Protein AF-A0A401ZER3-F1 (afdb_monomer_lite)

Structure (mmCIF, N/CA/C/O backbone):
data_AF-A0A401ZER3-F1
#
_entry.id   AF-A0A401ZER3-F1
#
loop_
_atom_site.group_PDB
_atom_site.id
_atom_site.type_symbol
_atom_site.label_atom_id
_atom_site.label_alt_id
_atom_site.label_comp_id
_atom_site.label_asym_id
_atom_site.label_entity_id
_atom_site.label_seq_id
_atom_site.pdbx_PDB_ins_code
_atom_site.Cartn_x
_atom_site.Cartn_y
_atom_site.Cartn_z
_atom_site.occupancy
_atom_site.B_iso_or_equiv
_atom_site.auth_seq_id
_atom_site.auth_comp_id
_atom_site.auth_asym_id
_atom_site.auth_atom_id
_atom_site.pdbx_PDB_model_num
ATOM 1 N N . MET A 1 1 ? 6.274 0.721 -22.319 1.00 64.81 1 MET A N 1
ATOM 2 C CA . MET A 1 1 ? 6.053 -0.216 -21.191 1.00 64.81 1 MET A CA 1
ATOM 3 C C . MET A 1 1 ? 5.973 0.525 -19.853 1.00 64.81 1 MET A C 1
ATOM 5 O O . MET A 1 1 ? 6.755 0.252 -18.955 1.00 64.81 1 MET A O 1
ATOM 9 N N . ARG A 1 2 ? 5.057 1.486 -19.710 1.00 70.75 2 ARG A N 1
ATOM 10 C CA . ARG A 1 2 ? 4.656 2.039 -18.405 1.00 70.75 2 ARG A CA 1
ATOM 11 C C . ARG A 1 2 ? 3.179 1.709 -18.220 1.00 70.75 2 ARG A C 1
ATOM 13 O O . ARG A 1 2 ? 2.518 1.363 -19.199 1.00 70.75 2 ARG A O 1
ATOM 20 N N . ILE A 1 3 ? 2.682 1.809 -16.992 1.00 74.56 3 ILE A N 1
ATOM 21 C CA . ILE A 1 3 ? 1.240 1.746 -16.737 1.00 74.56 3 ILE A CA 1
ATOM 22 C C . ILE A 1 3 ? 0.579 2.848 -17.573 1.00 74.56 3 ILE A C 1
ATOM 24 O O . ILE A 1 3 ? 0.989 4.001 -17.486 1.00 74.56 3 ILE A O 1
ATOM 28 N N . GLN A 1 4 ? -0.377 2.476 -18.424 1.00 69.81 4 GLN A N 1
ATOM 29 C CA . GLN A 1 4 ? -0.907 3.376 -19.455 1.00 69.81 4 GLN A CA 1
ATOM 30 C C . GLN A 1 4 ? -1.995 4.332 -18.935 1.00 69.81 4 GLN A C 1
ATOM 32 O O . GLN A 1 4 ? -2.278 5.336 -19.582 1.00 69.81 4 GLN A O 1
ATOM 37 N N . ASP A 1 5 ? -2.586 4.047 -17.770 1.00 84.56 5 ASP A N 1
ATOM 38 C CA . ASP A 1 5 ? -3.669 4.846 -17.186 1.00 84.56 5 ASP A CA 1
ATOM 39 C C . ASP A 1 5 ? -3.237 5.500 -15.862 1.00 84.56 5 ASP A C 1
ATOM 41 O O . ASP A 1 5 ? -3.498 5.012 -14.759 1.00 84.56 5 ASP A O 1
ATOM 45 N N . GLU A 1 6 ? -2.548 6.635 -15.987 1.00 87.19 6 GLU A N 1
ATOM 46 C CA . GLU A 1 6 ? -2.090 7.456 -14.859 1.00 87.19 6 GLU A CA 1
ATOM 47 C C . GLU A 1 6 ? -3.254 7.957 -13.989 1.00 87.19 6 GLU A C 1
ATOM 49 O O . GLU A 1 6 ? -3.127 8.060 -12.766 1.00 87.19 6 GLU A O 1
ATOM 54 N N . GLN A 1 7 ? -4.423 8.205 -14.594 1.00 91.44 7 GLN A N 1
ATOM 55 C CA . GLN A 1 7 ? -5.611 8.651 -13.871 1.00 91.44 7 GLN A CA 1
ATOM 56 C C . GLN A 1 7 ? -6.091 7.575 -12.889 1.00 91.44 7 GLN A C 1
ATOM 58 O O . GLN A 1 7 ? -6.487 7.895 -11.765 1.00 91.44 7 GLN A O 1
ATOM 63 N N . LYS A 1 8 ? -6.037 6.295 -13.277 1.00 92.38 8 LYS A N 1
ATOM 64 C CA . LYS A 1 8 ? -6.399 5.175 -12.394 1.00 92.38 8 LYS A CA 1
ATOM 65 C C . LYS A 1 8 ? -5.420 4.986 -11.251 1.00 92.38 8 LYS A C 1
ATOM 67 O O . LYS A 1 8 ? -5.854 4.748 -10.122 1.00 92.38 8 LYS A O 1
ATOM 72 N N . VAL A 1 9 ? -4.128 5.167 -11.511 1.00 93.44 9 VAL A N 1
ATOM 73 C CA . VAL A 1 9 ? -3.109 5.161 -10.455 1.00 93.44 9 VAL A CA 1
ATOM 74 C C . VAL A 1 9 ? -3.389 6.280 -9.444 1.00 93.44 9 VAL A C 1
ATOM 76 O O . VAL A 1 9 ? -3.407 6.029 -8.238 1.00 93.44 9 VAL A O 1
ATOM 79 N N . GLN A 1 10 ? -3.725 7.487 -9.912 1.00 94.06 10 GLN A N 1
ATOM 80 C CA . GLN A 1 10 ? -4.041 8.620 -9.038 1.00 94.06 10 GLN A CA 1
ATOM 81 C C . GLN A 1 10 ? -5.338 8.413 -8.237 1.00 94.06 10 GLN A C 1
ATOM 83 O O . GLN A 1 10 ? -5.391 8.731 -7.050 1.00 94.06 10 GLN A O 1
ATOM 88 N N . GLN A 1 11 ? -6.382 7.842 -8.847 1.00 94.69 11 GLN A N 1
ATOM 89 C CA . GLN A 1 11 ? -7.626 7.486 -8.147 1.00 94.69 11 GLN A CA 1
ATOM 90 C C . GLN A 1 11 ? -7.378 6.469 -7.026 1.00 94.69 11 GLN A C 1
ATOM 92 O O . GLN A 1 11 ? -7.961 6.579 -5.946 1.00 94.69 11 GLN A O 1
ATOM 97 N N . CYS A 1 12 ? -6.488 5.503 -7.258 1.00 95.44 12 CYS A N 1
ATOM 98 C CA . CYS A 1 12 ? -6.071 4.546 -6.240 1.00 95.44 12 CYS A CA 1
ATOM 99 C C . CYS A 1 12 ? -5.246 5.205 -5.124 1.00 95.44 12 CYS A C 1
ATOM 101 O O . CYS A 1 12 ? -5.453 4.903 -3.947 1.00 95.44 12 CYS A O 1
ATOM 103 N N . ALA A 1 13 ? -4.361 6.146 -5.462 1.00 95.25 13 ALA A N 1
ATOM 104 C CA . ALA A 1 13 ? -3.622 6.928 -4.474 1.00 95.25 13 ALA A CA 1
ATOM 105 C C . ALA A 1 13 ? -4.575 7.716 -3.552 1.00 95.25 13 ALA A C 1
ATOM 107 O O . ALA A 1 13 ? -4.468 7.617 -2.332 1.00 95.25 13 ALA A O 1
ATOM 108 N N . LEU A 1 14 ? -5.565 8.414 -4.118 1.00 95.00 14 LEU A N 1
ATOM 109 C CA . LEU A 1 14 ? -6.571 9.164 -3.352 1.00 95.00 14 LEU A CA 1
ATOM 110 C C . LEU A 1 14 ? -7.419 8.259 -2.450 1.00 95.00 14 LEU A C 1
ATOM 112 O O . LEU A 1 14 ? -7.624 8.571 -1.280 1.00 95.00 14 LEU A O 1
ATOM 116 N N . ALA A 1 15 ? -7.853 7.104 -2.954 1.00 95.94 15 ALA A N 1
ATOM 117 C CA . ALA A 1 15 ? -8.567 6.130 -2.135 1.00 95.94 15 ALA A CA 1
ATOM 118 C C . ALA A 1 15 ? -7.736 5.661 -0.925 1.00 95.94 15 ALA A C 1
ATOM 120 O O . ALA A 1 15 ? -8.269 5.482 0.169 1.00 95.94 15 ALA A O 1
ATOM 121 N N . ASN A 1 16 ? -6.420 5.488 -1.090 1.00 96.44 16 ASN A N 1
ATOM 122 C CA . ASN A 1 16 ? -5.535 5.122 0.019 1.00 96.44 16 ASN A CA 1
ATOM 123 C C . ASN A 1 16 ? -5.324 6.269 1.019 1.00 96.44 16 ASN A C 1
ATOM 125 O O . ASN A 1 16 ? -5.138 5.996 2.203 1.00 96.44 16 ASN A O 1
ATOM 129 N N . THR A 1 17 ? -5.433 7.536 0.600 1.00 95.19 17 THR A N 1
ATOM 130 C CA . THR A 1 17 ? -5.520 8.672 1.534 1.00 95.19 17 THR A CA 1
ATOM 131 C C . THR A 1 17 ? -6.744 8.546 2.442 1.00 95.19 17 THR A C 1
ATOM 133 O O . THR A 1 17 ? -6.615 8.644 3.662 1.00 95.19 17 THR A O 1
ATOM 136 N N . GLU A 1 18 ? -7.922 8.290 1.874 1.00 94.19 18 GLU A N 1
ATOM 137 C CA . GLU A 1 18 ? -9.169 8.155 2.641 1.00 94.19 18 GLU A CA 1
ATOM 138 C C . GLU A 1 18 ? -9.131 6.949 3.590 1.00 94.19 18 GLU A C 1
ATOM 140 O O . GLU A 1 18 ? -9.475 7.071 4.771 1.00 94.19 18 GLU A O 1
ATOM 145 N N . ALA A 1 19 ? -8.645 5.800 3.107 1.00 96.25 19 ALA A N 1
ATOM 146 C CA . ALA A 1 19 ? -8.457 4.606 3.928 1.00 96.25 19 ALA A CA 1
ATOM 147 C C . ALA A 1 19 ? -7.467 4.861 5.071 1.00 96.25 19 ALA A C 1
ATOM 149 O O . ALA A 1 19 ? -7.745 4.516 6.215 1.00 96.25 19 ALA A O 1
ATOM 150 N N . SER A 1 20 ? -6.347 5.533 4.794 1.00 96.69 20 SER A N 1
ATOM 151 C CA . SER A 1 20 ? -5.350 5.889 5.803 1.00 96.69 20 SER A CA 1
ATOM 152 C C . SER A 1 20 ? -5.961 6.711 6.946 1.00 96.69 20 SER A C 1
ATOM 154 O O . SER A 1 20 ? -5.817 6.346 8.116 1.00 96.69 20 SER A O 1
ATOM 156 N N . LEU A 1 21 ? -6.726 7.759 6.631 1.00 95.62 21 LEU A N 1
ATOM 157 C CA . LEU A 1 21 ? -7.408 8.588 7.633 1.00 95.62 21 LEU A CA 1
ATOM 158 C C . LEU A 1 21 ? -8.466 7.800 8.427 1.00 95.62 21 LEU A C 1
ATOM 160 O O . LEU A 1 21 ? -8.580 7.938 9.650 1.00 95.62 21 LEU A O 1
ATOM 164 N N . THR A 1 22 ? -9.217 6.943 7.737 1.00 96.31 22 THR A N 1
ATOM 165 C CA . THR A 1 22 ? -10.250 6.071 8.317 1.00 96.31 22 THR A CA 1
ATOM 166 C C . THR A 1 22 ? -9.643 5.082 9.314 1.00 96.31 22 THR A C 1
ATOM 168 O O . THR A 1 22 ? -10.138 4.951 10.436 1.00 96.31 22 THR A O 1
ATOM 171 N N . LEU A 1 23 ? -8.538 4.433 8.941 1.00 97.69 23 LEU A N 1
ATOM 172 C CA . LEU A 1 23 ? -7.807 3.481 9.776 1.00 97.69 23 LEU A CA 1
ATOM 173 C C . LEU A 1 23 ? -7.210 4.155 11.013 1.00 97.69 23 LEU A C 1
ATOM 175 O O . LEU A 1 23 ? -7.371 3.640 12.113 1.00 97.69 23 LEU A O 1
ATOM 179 N N . ALA A 1 24 ? -6.610 5.341 10.877 1.00 97.12 24 ALA A N 1
ATOM 180 C CA . ALA A 1 24 ? -6.108 6.088 12.032 1.00 97.12 24 ALA A CA 1
ATOM 181 C C . ALA A 1 24 ? -7.234 6.489 12.996 1.00 97.12 24 ALA A C 1
ATOM 183 O O . ALA A 1 24 ? -7.083 6.362 14.208 1.00 97.12 24 ALA A O 1
ATOM 184 N N . THR A 1 25 ? -8.391 6.904 12.470 1.00 96.44 25 THR A N 1
ATOM 185 C CA . THR A 1 25 ? -9.569 7.215 13.297 1.00 96.44 25 THR A CA 1
ATOM 186 C C . THR A 1 25 ? -10.067 5.972 14.047 1.00 96.44 25 THR A C 1
ATOM 188 O O . THR A 1 25 ? -10.389 6.038 15.234 1.00 96.44 25 THR A O 1
ATOM 191 N N . ALA A 1 26 ? -10.094 4.813 13.380 1.00 97.25 26 ALA A N 1
ATOM 192 C CA . ALA A 1 26 ? -10.414 3.535 14.012 1.00 97.25 26 ALA A CA 1
ATOM 193 C C . ALA A 1 26 ? -9.373 3.136 15.073 1.00 97.25 26 ALA A C 1
ATOM 195 O O . ALA A 1 26 ? -9.748 2.658 16.142 1.00 97.25 26 ALA A O 1
ATOM 196 N N . GLY A 1 27 ? -8.086 3.379 14.813 1.00 97.12 27 GLY A N 1
ATOM 197 C CA . GLY A 1 27 ? -6.999 3.171 15.767 1.00 97.12 27 GLY A CA 1
ATOM 198 C C . GLY A 1 27 ? -7.203 3.983 17.043 1.00 97.12 27 GLY A C 1
ATOM 199 O O . GLY A 1 27 ? -7.179 3.421 18.137 1.00 97.12 27 GLY A O 1
ATOM 200 N N . THR A 1 28 ? -7.521 5.274 16.914 1.00 96.44 28 THR A N 1
ATOM 201 C CA . THR A 1 28 ? -7.832 6.150 18.057 1.00 96.44 28 THR A CA 1
ATOM 202 C C . THR A 1 28 ? -9.032 5.651 18.863 1.00 96.44 28 THR A C 1
ATOM 204 O O . THR A 1 28 ? -8.970 5.604 20.090 1.00 96.44 28 THR A O 1
ATOM 207 N N . LEU A 1 29 ? -10.099 5.198 18.196 1.00 95.56 29 LEU A N 1
ATOM 208 C CA . LEU A 1 29 ? -11.256 4.581 18.860 1.00 95.56 29 LEU A CA 1
ATOM 209 C C . LEU A 1 29 ? -10.876 3.358 19.699 1.00 95.56 29 LEU A C 1
ATOM 211 O O . LEU A 1 29 ? -11.382 3.195 20.810 1.00 95.56 29 LEU A O 1
ATOM 215 N N . CYS A 1 30 ? -10.004 2.499 19.169 1.00 96.06 30 CYS A N 1
ATOM 216 C CA . CYS A 1 30 ? -9.501 1.336 19.892 1.00 96.06 30 CYS A CA 1
ATOM 217 C C . CYS A 1 30 ? -8.673 1.755 21.111 1.00 96.06 30 CYS A C 1
ATOM 219 O O . CYS A 1 30 ? -8.851 1.179 22.179 1.00 96.06 30 CYS A O 1
ATOM 221 N N . MET A 1 31 ? -7.844 2.797 20.998 1.00 95.00 31 MET A N 1
ATOM 222 C CA . MET A 1 31 ? -7.073 3.296 22.143 1.00 95.00 31 MET A CA 1
ATOM 223 C C . MET A 1 31 ? -7.966 3.827 23.264 1.00 95.00 31 MET A C 1
ATOM 225 O O . MET A 1 31 ? -7.719 3.538 24.433 1.00 95.00 31 MET A O 1
ATOM 229 N N . TYR A 1 32 ? -9.051 4.532 22.931 1.00 92.56 32 TYR A N 1
ATOM 230 C CA . TYR A 1 32 ? -10.011 4.996 23.938 1.00 92.56 32 TYR A CA 1
ATOM 231 C C . TYR A 1 32 ? -10.831 3.892 24.591 1.00 92.56 32 TYR A C 1
ATOM 233 O O . TYR A 1 32 ? -11.330 4.086 25.699 1.00 92.56 32 TYR A O 1
ATOM 241 N N . ALA A 1 33 ? -10.983 2.743 23.937 1.00 92.44 33 ALA A N 1
ATOM 242 C CA . ALA A 1 33 ? -11.683 1.610 24.526 1.00 92.44 33 ALA A CA 1
ATOM 243 C C . ALA A 1 33 ? -10.893 0.954 25.673 1.00 92.44 33 ALA A C 1
ATOM 245 O O . ALA A 1 33 ? -11.506 0.343 26.545 1.00 92.44 33 ALA A O 1
ATOM 246 N N . GLY A 1 34 ? -9.570 1.137 25.714 1.00 89.25 34 GLY A N 1
ATOM 247 C CA . GLY A 1 34 ? -8.713 0.670 26.798 1.00 89.25 34 GLY A CA 1
ATOM 248 C C . GLY A 1 34 ? -7.804 -0.496 26.414 1.00 89.25 34 GLY A C 1
ATOM 249 O O . GLY A 1 34 ? -7.650 -0.853 25.246 1.00 89.25 34 GLY A O 1
ATOM 250 N N . SER A 1 35 ? -7.154 -1.070 27.430 1.00 88.06 35 SER A N 1
ATOM 251 C CA . SER A 1 35 ? -6.012 -1.979 27.267 1.00 88.06 35 SER A CA 1
ATOM 252 C C . SER A 1 35 ? -6.310 -3.254 26.482 1.00 88.06 35 SER A C 1
ATOM 254 O O . SER A 1 35 ? -5.426 -3.752 25.791 1.00 88.06 35 SER A O 1
ATOM 256 N N . ASP A 1 36 ? -7.539 -3.763 26.535 1.00 90.06 36 ASP A N 1
ATOM 257 C CA . ASP A 1 36 ? -7.952 -4.966 25.810 1.00 90.06 36 ASP A CA 1
ATOM 258 C C . ASP A 1 36 ? -8.098 -4.740 24.297 1.00 90.06 36 ASP A C 1
ATOM 260 O O . ASP A 1 36 ? -8.193 -5.710 23.546 1.00 90.06 36 ASP A O 1
ATOM 264 N N . LYS A 1 37 ? -8.123 -3.480 23.836 1.00 94.38 37 LYS A N 1
ATOM 265 C CA . LYS A 1 37 ? -8.246 -3.109 22.415 1.00 94.38 37 LYS A CA 1
ATOM 266 C C . LYS A 1 37 ? -6.980 -2.472 21.832 1.00 94.38 37 LYS A C 1
ATOM 268 O O . LYS A 1 37 ? -6.956 -2.177 20.635 1.00 94.38 37 LYS A O 1
ATOM 273 N N . ILE A 1 38 ? -5.930 -2.277 22.638 1.00 92.75 38 ILE A N 1
ATOM 274 C CA . ILE A 1 38 ? -4.681 -1.627 22.201 1.00 92.75 38 ILE A CA 1
ATOM 275 C C . ILE A 1 38 ? -4.029 -2.390 21.042 1.00 92.75 38 ILE A C 1
ATOM 277 O O . ILE A 1 38 ? -3.578 -1.750 20.097 1.00 92.75 38 ILE A O 1
ATOM 281 N N . GLY A 1 39 ? -4.026 -3.729 21.059 1.00 93.62 39 GLY A N 1
ATOM 282 C CA . GLY A 1 39 ? -3.447 -4.544 19.978 1.00 93.62 39 GLY A CA 1
ATOM 283 C C . GLY A 1 39 ? -4.052 -4.214 18.609 1.00 93.62 39 GLY A C 1
ATOM 284 O O . GLY A 1 39 ? -3.343 -3.810 17.685 1.00 93.62 39 GLY A O 1
ATOM 285 N N . ALA A 1 40 ? -5.381 -4.266 18.506 1.00 95.88 40 ALA A N 1
ATOM 286 C CA . ALA A 1 40 ? -6.111 -3.825 17.318 1.00 95.88 40 ALA A CA 1
ATOM 287 C C . ALA A 1 40 ? -5.823 -2.358 16.953 1.00 95.88 40 ALA A C 1
ATOM 289 O O . ALA A 1 40 ? -5.663 -2.041 15.775 1.00 95.88 40 ALA A O 1
ATOM 290 N N . GLY A 1 41 ? -5.728 -1.466 17.943 1.00 96.50 41 GLY A N 1
ATOM 291 C CA . GLY A 1 41 ? -5.384 -0.063 17.718 1.00 96.50 41 GLY A CA 1
ATOM 292 C C . GLY A 1 41 ? -3.997 0.131 17.096 1.00 96.50 41 GLY A C 1
ATOM 293 O O . GLY A 1 41 ? -3.858 0.912 16.157 1.00 96.50 41 GLY A O 1
ATOM 294 N N . ILE A 1 42 ? -2.983 -0.602 17.570 1.00 95.75 42 ILE A N 1
ATOM 295 C CA . ILE A 1 42 ? -1.616 -0.557 17.027 1.00 95.75 42 ILE A CA 1
ATOM 296 C C . ILE A 1 42 ? -1.624 -1.018 15.571 1.00 95.75 42 ILE A C 1
ATOM 298 O O . ILE A 1 42 ? -1.069 -0.328 14.716 1.00 95.75 42 ILE A O 1
ATOM 302 N N . ASN A 1 43 ? -2.295 -2.136 15.275 1.00 96.38 43 ASN A N 1
ATOM 303 C CA . ASN A 1 43 ? -2.399 -2.654 13.910 1.00 96.38 43 ASN A CA 1
ATOM 304 C C . ASN A 1 43 ? -3.023 -1.611 12.971 1.00 96.38 43 ASN A C 1
ATOM 306 O O . ASN A 1 43 ? -2.444 -1.296 11.937 1.00 96.38 43 ASN A O 1
ATOM 310 N N . LEU A 1 44 ? -4.138 -0.993 13.373 1.00 97.81 44 LEU A N 1
ATOM 311 C CA . LEU A 1 44 ? -4.815 0.043 12.583 1.00 97.81 44 LEU A CA 1
ATOM 312 C C . LEU A 1 44 ? -3.936 1.283 12.347 1.00 97.81 44 LEU A C 1
ATOM 314 O O . LEU A 1 44 ? -3.958 1.858 11.258 1.00 97.81 44 LEU A O 1
ATOM 318 N N . PHE A 1 45 ? -3.132 1.699 13.332 1.00 97.12 45 PHE A N 1
ATOM 319 C CA . PHE A 1 45 ? -2.178 2.795 13.137 1.00 97.12 45 PHE A CA 1
ATOM 320 C C . PHE A 1 45 ? -1.038 2.424 12.191 1.00 97.12 45 PHE A C 1
ATOM 322 O O . PHE A 1 45 ? -0.660 3.241 11.349 1.00 97.12 45 PHE A O 1
ATOM 329 N N . VAL A 1 46 ? -0.508 1.203 12.287 1.00 96.81 46 VAL A N 1
ATOM 330 C CA . VAL A 1 46 ? 0.500 0.710 11.343 1.00 96.81 46 VAL A CA 1
ATOM 331 C C . VAL A 1 46 ? -0.075 0.677 9.928 1.00 96.81 46 VAL A C 1
ATOM 333 O O . VAL A 1 46 ? 0.523 1.253 9.021 1.00 96.81 46 VAL A O 1
ATOM 336 N N . GLU A 1 47 ? -1.257 0.095 9.734 1.00 96.81 47 GLU A N 1
ATOM 337 C CA . GLU A 1 47 ? -1.938 0.054 8.435 1.00 96.81 47 GLU A CA 1
ATOM 338 C C . GLU A 1 47 ? -2.209 1.447 7.881 1.00 96.81 47 GLU A C 1
ATOM 340 O O . GLU A 1 47 ? -2.001 1.685 6.694 1.00 96.81 47 GLU A O 1
ATOM 345 N N . SER A 1 48 ? -2.618 2.388 8.733 1.00 97.31 48 SER A N 1
ATOM 346 C CA . SER A 1 48 ? -2.815 3.781 8.343 1.00 97.31 48 SER A CA 1
ATOM 347 C C . SER A 1 48 ? -1.529 4.413 7.804 1.00 97.31 48 SER A C 1
ATOM 349 O O . SER A 1 48 ? -1.550 5.057 6.750 1.00 97.31 48 SER A O 1
ATOM 351 N N . VAL A 1 49 ? -0.395 4.191 8.477 1.00 96.75 49 VAL A N 1
ATOM 352 C CA . VAL A 1 49 ? 0.912 4.682 8.021 1.00 96.75 49 VAL A CA 1
ATOM 353 C C . VAL A 1 49 ? 1.319 4.021 6.711 1.00 96.75 49 V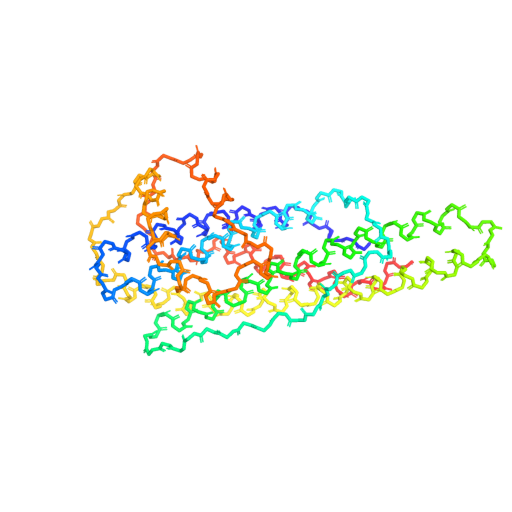AL A C 1
ATOM 355 O O . VAL A 1 49 ? 1.755 4.719 5.798 1.00 96.75 49 VAL A O 1
ATOM 358 N N . VAL A 1 50 ? 1.141 2.707 6.574 1.00 96.69 50 VAL A N 1
ATOM 359 C CA . VAL A 1 50 ? 1.466 1.994 5.331 1.00 96.69 50 VAL A CA 1
ATOM 360 C C . VAL A 1 50 ? 0.572 2.466 4.182 1.00 96.69 50 VAL A C 1
ATOM 362 O O . VAL A 1 50 ? 1.076 2.737 3.096 1.00 96.69 50 VAL A O 1
ATOM 365 N N . ALA A 1 51 ? -0.727 2.663 4.417 1.00 96.75 51 ALA A N 1
ATOM 366 C CA . ALA A 1 51 ? -1.652 3.215 3.431 1.00 96.75 51 ALA A CA 1
ATOM 367 C C . ALA A 1 51 ? -1.237 4.626 2.984 1.00 96.75 51 ALA A C 1
ATOM 369 O O . ALA A 1 51 ? -1.258 4.910 1.789 1.00 96.75 51 ALA A O 1
ATOM 370 N N . ALA A 1 52 ? -0.771 5.483 3.900 1.00 95.94 52 ALA A N 1
ATOM 371 C CA . ALA A 1 52 ? -0.226 6.797 3.547 1.00 95.94 52 ALA A CA 1
ATOM 372 C C . ALA A 1 52 ? 1.046 6.696 2.680 1.00 95.94 52 ALA A C 1
ATOM 374 O O . ALA A 1 52 ? 1.235 7.498 1.766 1.00 95.94 52 ALA A O 1
ATOM 375 N N . GLN A 1 53 ? 1.906 5.706 2.934 1.00 95.69 53 GLN A N 1
ATOM 376 C CA . GLN A 1 53 ? 3.107 5.451 2.127 1.00 95.69 53 GLN A CA 1
ATOM 377 C C . GLN A 1 53 ? 2.758 4.896 0.739 1.00 95.69 53 GLN A C 1
ATOM 379 O O . GLN A 1 53 ? 3.373 5.283 -0.254 1.00 95.69 53 GLN A O 1
ATOM 384 N N . LEU A 1 54 ? 1.707 4.076 0.628 1.00 96.06 54 LEU A N 1
ATOM 385 C CA . LEU A 1 54 ? 1.185 3.623 -0.666 1.00 96.06 54 LEU A CA 1
ATOM 386 C C . LEU A 1 54 ? 0.758 4.795 -1.556 1.00 96.06 54 LEU A C 1
ATOM 388 O O . LEU A 1 54 ? 1.001 4.747 -2.758 1.00 96.06 54 LEU A O 1
ATOM 392 N N . VAL A 1 55 ? 0.197 5.872 -0.991 1.00 94.75 55 VAL A N 1
ATOM 393 C CA . VAL A 1 55 ? -0.118 7.097 -1.755 1.00 94.75 55 VAL A CA 1
ATOM 394 C C . VAL A 1 55 ? 1.130 7.633 -2.459 1.00 94.75 55 VAL A C 1
ATOM 396 O O . VAL A 1 55 ? 1.088 7.932 -3.651 1.00 94.75 55 VAL A O 1
ATOM 399 N N . GLN A 1 56 ? 2.251 7.725 -1.739 1.00 91.56 56 GLN A N 1
ATOM 400 C CA . GLN A 1 56 ? 3.517 8.194 -2.306 1.00 91.56 56 GLN A CA 1
ATOM 401 C C . GLN A 1 56 ? 4.047 7.219 -3.360 1.00 91.56 56 GLN A C 1
ATOM 403 O O . GLN A 1 56 ? 4.406 7.650 -4.454 1.00 91.56 56 GLN A O 1
ATOM 408 N N . ALA A 1 57 ? 4.022 5.915 -3.076 1.00 93.25 57 ALA A N 1
ATOM 409 C CA . ALA A 1 57 ? 4.463 4.891 -4.018 1.00 93.25 57 ALA A CA 1
ATOM 410 C C . ALA A 1 57 ? 3.662 4.921 -5.335 1.00 93.25 57 ALA A C 1
ATOM 412 O O . ALA A 1 57 ? 4.253 4.863 -6.411 1.00 93.25 57 ALA A O 1
ATOM 413 N N . TYR A 1 58 ? 2.336 5.090 -5.278 1.00 95.00 58 TYR A N 1
ATOM 414 C CA . TYR A 1 58 ? 1.508 5.258 -6.477 1.00 95.00 58 TYR A CA 1
ATOM 415 C C . TYR A 1 58 ? 1.820 6.549 -7.229 1.00 95.00 58 TYR A C 1
ATOM 417 O O . TYR A 1 58 ? 1.999 6.518 -8.445 1.00 95.00 58 TYR A O 1
ATOM 425 N N . ASN A 1 59 ? 1.926 7.680 -6.528 1.00 91.69 59 ASN A N 1
ATOM 426 C CA . ASN A 1 59 ? 2.255 8.958 -7.163 1.00 91.69 59 ASN A CA 1
ATOM 427 C C . ASN A 1 59 ? 3.609 8.900 -7.884 1.00 91.69 59 ASN A C 1
ATOM 429 O O . ASN A 1 59 ? 3.758 9.439 -8.981 1.00 91.69 59 ASN A O 1
ATOM 433 N N . ASN A 1 60 ? 4.578 8.187 -7.313 1.00 90.50 60 ASN A N 1
ATOM 434 C CA . ASN A 1 60 ? 5.886 8.009 -7.923 1.00 90.50 60 ASN A CA 1
ATOM 435 C C . ASN A 1 60 ? 5.867 7.152 -9.203 1.00 90.50 60 ASN A C 1
ATOM 437 O O . ASN A 1 60 ? 6.752 7.304 -10.041 1.00 90.50 60 ASN A O 1
ATOM 441 N N . LEU A 1 61 ? 4.885 6.258 -9.377 1.00 88.56 61 LEU A N 1
ATOM 442 C CA . LEU A 1 61 ? 4.736 5.487 -10.619 1.00 88.56 61 LEU A CA 1
ATOM 443 C C . LEU A 1 61 ? 4.276 6.354 -11.795 1.00 88.56 61 LEU A C 1
ATOM 445 O O . LEU A 1 61 ? 4.616 6.047 -12.942 1.00 88.56 61 LEU A O 1
ATOM 449 N N . ILE A 1 62 ? 3.520 7.415 -11.504 1.00 87.38 62 ILE A N 1
ATOM 450 C CA . ILE A 1 62 ? 3.037 8.395 -12.485 1.00 87.38 62 ILE A CA 1
ATOM 451 C C . ILE A 1 62 ? 4.158 9.379 -12.843 1.00 87.38 62 ILE A C 1
ATOM 453 O O . ILE A 1 62 ? 4.365 9.692 -14.012 1.00 87.38 62 ILE A O 1
ATOM 457 N N . GLY A 1 63 ? 4.922 9.838 -11.846 1.00 80.50 63 GLY A N 1
ATOM 458 C CA . GLY A 1 63 ? 6.024 10.782 -12.051 1.00 80.50 63 GLY A CA 1
ATOM 459 C C . GLY A 1 63 ? 7.112 10.257 -12.992 1.00 80.50 63 GLY A C 1
ATOM 460 O O . GLY A 1 63 ? 7.266 9.051 -13.177 1.00 80.50 63 GLY A O 1
ATOM 461 N N . GLU A 1 64 ? 7.888 11.148 -13.610 1.00 75.88 64 GLU A N 1
ATOM 462 C CA . GLU A 1 64 ? 9.047 10.720 -14.401 1.00 75.88 64 GLU A CA 1
ATOM 463 C C . GLU A 1 64 ? 10.046 9.955 -13.515 1.00 75.88 64 GLU A C 1
ATOM 465 O O . GLU A 1 64 ? 10.374 10.430 -12.420 1.00 75.88 64 GLU A O 1
ATOM 470 N N . PRO A 1 65 ? 10.532 8.775 -13.947 1.00 74.56 65 PRO A N 1
ATOM 471 C CA . PRO A 1 65 ? 11.537 8.048 -13.194 1.00 74.56 65 PRO A CA 1
ATOM 472 C C . PRO A 1 65 ? 12.787 8.916 -13.047 1.00 74.56 65 PRO A C 1
ATOM 474 O O . PRO A 1 65 ? 13.307 9.444 -14.032 1.00 74.56 65 PRO A O 1
ATOM 477 N N . GLN A 1 66 ? 13.277 9.066 -11.818 1.00 72.75 66 GLN A N 1
ATOM 478 C CA . GLN A 1 66 ? 14.559 9.725 -11.594 1.00 72.75 66 GLN A CA 1
ATOM 479 C C . GLN A 1 66 ? 15.669 8.926 -12.287 1.00 72.75 66 GLN A C 1
ATOM 481 O O . GLN A 1 66 ? 15.564 7.707 -12.430 1.00 72.75 66 GLN A O 1
ATOM 486 N N . GLN A 1 67 ? 16.725 9.603 -12.745 1.00 69.44 67 GLN A N 1
ATOM 487 C CA . GLN A 1 67 ? 17.885 8.893 -13.276 1.00 69.44 67 GLN A CA 1
ATOM 488 C C . GLN A 1 67 ? 18.536 8.093 -12.151 1.00 69.44 67 GLN A C 1
ATOM 490 O O . GLN A 1 67 ? 19.010 8.659 -11.170 1.00 69.44 67 GLN A O 1
ATOM 495 N N . GLU A 1 68 ? 18.554 6.778 -12.326 1.00 78.75 68 GLU A N 1
ATOM 496 C CA . GLU A 1 68 ? 19.163 5.837 -11.397 1.00 78.75 68 GLU A CA 1
ATOM 497 C C . GLU A 1 68 ? 20.386 5.189 -12.031 1.00 78.75 68 GLU A C 1
ATOM 499 O O . GLU A 1 68 ? 20.441 4.962 -13.244 1.00 78.75 68 GLU A O 1
ATOM 504 N N . ASP A 1 69 ? 21.367 4.862 -11.195 1.00 71.69 69 ASP A N 1
ATOM 505 C CA . ASP A 1 69 ? 22.529 4.101 -11.635 1.00 71.69 69 ASP A CA 1
ATOM 506 C C . ASP A 1 69 ? 22.106 2.657 -11.955 1.00 71.69 69 ASP A C 1
ATOM 508 O O . ASP A 1 69 ? 21.583 1.932 -11.101 1.00 71.69 69 ASP A O 1
ATOM 512 N N . MET A 1 70 ? 22.352 2.221 -13.196 1.00 72.25 70 MET A N 1
ATOM 513 C CA . MET A 1 70 ? 22.046 0.857 -13.637 1.00 72.25 70 MET A CA 1
ATOM 514 C C . MET A 1 70 ? 22.835 -0.211 -12.859 1.00 72.25 70 MET A C 1
ATOM 516 O O . MET A 1 70 ? 22.366 -1.344 -12.750 1.00 72.25 70 MET A O 1
ATOM 520 N N . TYR A 1 71 ? 23.992 0.151 -12.291 1.00 67.56 71 TYR A N 1
ATOM 521 C CA . TYR A 1 71 ? 24.858 -0.727 -11.498 1.00 67.56 71 TYR A CA 1
ATOM 522 C C . TYR A 1 71 ? 24.557 -0.683 -9.997 1.00 67.56 71 TYR A C 1
ATOM 524 O O . TYR A 1 71 ? 25.039 -1.535 -9.244 1.00 67.56 71 TYR A O 1
ATOM 532 N N . ASN A 1 72 ? 23.735 0.262 -9.542 1.00 66.62 72 ASN A N 1
ATOM 533 C CA . ASN A 1 72 ? 23.288 0.306 -8.160 1.00 66.62 72 ASN A CA 1
ATOM 534 C C . ASN A 1 72 ? 22.209 -0.760 -7.953 1.00 66.62 72 ASN A C 1
ATOM 536 O O . ASN A 1 72 ? 21.028 -0.452 -8.021 1.00 66.62 72 ASN A O 1
ATOM 540 N N . VAL A 1 73 ? 22.602 -2.017 -7.724 1.00 58.78 73 VAL A N 1
ATOM 541 C CA . VAL A 1 73 ? 21.697 -3.165 -7.487 1.00 58.78 73 VAL A CA 1
ATOM 542 C C . VAL A 1 73 ? 21.554 -3.474 -5.988 1.00 58.78 73 VAL A C 1
ATOM 544 O O . VAL A 1 73 ? 21.284 -4.612 -5.610 1.00 58.78 73 VAL A O 1
ATOM 547 N N . ALA A 1 74 ? 21.773 -2.490 -5.107 1.00 49.56 74 ALA A N 1
ATOM 548 C CA . ALA A 1 74 ? 21.747 -2.713 -3.663 1.00 49.56 74 ALA A CA 1
ATOM 549 C C . ALA A 1 74 ? 20.406 -3.331 -3.206 1.00 49.56 74 ALA A C 1
ATOM 551 O O . ALA A 1 74 ? 19.357 -2.700 -3.271 1.00 49.56 74 ALA A O 1
ATOM 552 N N . MET A 1 75 ? 20.508 -4.598 -2.790 1.00 49.81 75 MET A N 1
ATOM 553 C CA . MET A 1 75 ? 19.583 -5.455 -2.039 1.00 49.81 75 MET A CA 1
ATOM 554 C C . MET A 1 75 ? 18.088 -5.408 -2.394 1.00 49.81 75 MET A C 1
ATOM 556 O O . MET A 1 75 ? 17.330 -4.576 -1.915 1.00 49.81 75 MET A O 1
ATOM 560 N N . THR A 1 76 ? 17.638 -6.438 -3.114 1.00 55.47 76 THR A N 1
ATOM 561 C CA . THR A 1 76 ? 16.222 -6.844 -3.218 1.00 55.47 76 THR A CA 1
ATOM 56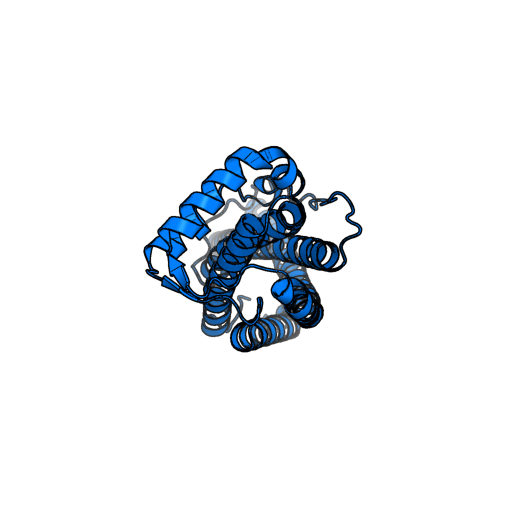2 C C . THR A 1 76 ? 16.011 -8.213 -2.568 1.00 55.47 76 THR A C 1
ATOM 564 O O . THR A 1 76 ? 15.323 -9.080 -3.105 1.00 55.47 76 THR A O 1
ATOM 567 N N . GLU A 1 77 ? 16.650 -8.463 -1.419 1.00 57.41 77 GLU A N 1
ATOM 568 C CA . GLU A 1 77 ? 16.333 -9.682 -0.675 1.00 57.41 77 GLU A CA 1
ATOM 569 C C . GLU A 1 77 ? 14.862 -9.637 -0.231 1.00 57.41 77 GLU A C 1
ATOM 571 O O . GLU A 1 77 ? 14.408 -8.619 0.302 1.00 57.41 77 GLU A O 1
ATOM 576 N N . PRO A 1 78 ? 14.091 -10.717 -0.450 1.00 66.56 78 PRO A N 1
ATOM 577 C CA . PRO A 1 78 ? 12.683 -10.738 -0.099 1.00 66.56 78 PRO A CA 1
ATOM 578 C C . PRO A 1 78 ? 12.523 -10.599 1.415 1.00 66.56 78 PRO A C 1
ATOM 580 O O . PRO A 1 78 ? 12.953 -11.457 2.193 1.00 66.56 78 PRO A O 1
ATOM 583 N N . ILE A 1 79 ? 11.875 -9.513 1.836 1.00 79.44 79 ILE A N 1
ATOM 584 C CA . ILE A 1 79 ? 11.663 -9.208 3.250 1.00 79.44 79 ILE A CA 1
ATOM 585 C C . ILE A 1 79 ? 10.725 -10.264 3.846 1.00 79.44 79 ILE A C 1
ATOM 587 O O . ILE A 1 79 ? 9.574 -10.418 3.437 1.00 79.44 79 ILE A O 1
ATOM 591 N N . ARG A 1 80 ? 11.192 -11.002 4.856 1.00 81.38 80 ARG A N 1
ATOM 592 C CA . ARG A 1 80 ? 10.345 -11.947 5.597 1.00 81.38 80 ARG A CA 1
ATOM 593 C C . ARG A 1 80 ? 9.746 -11.268 6.823 1.00 81.38 80 ARG A C 1
ATOM 595 O O . ARG A 1 80 ? 10.452 -10.995 7.806 1.00 81.38 80 ARG A O 1
ATOM 602 N N . LEU A 1 81 ? 8.439 -11.021 6.759 1.00 88.69 81 LEU A N 1
ATOM 603 C CA . LEU A 1 81 ? 7.658 -10.498 7.868 1.00 88.69 81 LEU A CA 1
ATOM 604 C C . LEU A 1 81 ? 7.038 -11.653 8.661 1.00 88.69 81 LEU A C 1
ATOM 606 O O . LEU A 1 81 ? 6.294 -12.465 8.117 1.00 88.69 81 LEU A O 1
ATOM 610 N N . GLN A 1 82 ? 7.350 -11.713 9.951 1.00 88.38 82 GLN A N 1
ATOM 611 C CA . GLN A 1 82 ? 6.773 -12.660 10.900 1.00 88.38 82 GLN A CA 1
ATOM 612 C C . GLN A 1 82 ? 6.267 -11.844 12.083 1.00 88.38 82 GLN A C 1
ATOM 614 O O . GLN A 1 82 ? 7.073 -11.279 12.815 1.00 88.38 82 GLN A O 1
ATOM 619 N N . LEU A 1 83 ? 4.945 -11.742 12.195 1.00 89.94 83 LEU A N 1
ATOM 620 C CA . LEU A 1 83 ? 4.264 -11.043 13.283 1.00 89.94 83 LEU A CA 1
ATOM 621 C C . LEU A 1 83 ? 3.946 -12.038 14.395 1.00 89.94 83 LEU A C 1
ATOM 623 O O . LEU A 1 83 ? 3.725 -13.222 14.112 1.00 89.94 83 LEU A O 1
ATOM 627 N N . THR A 1 84 ? 3.912 -11.566 15.639 1.00 90.56 84 THR A N 1
ATOM 628 C CA . THR A 1 84 ? 3.495 -12.401 16.767 1.00 90.56 84 THR A CA 1
ATOM 629 C C . THR A 1 84 ? 2.043 -12.853 16.567 1.00 90.56 84 THR A C 1
ATOM 631 O O . THR A 1 84 ? 1.175 -12.004 16.346 1.00 90.56 84 THR A O 1
ATOM 634 N N . PRO A 1 85 ? 1.746 -14.166 16.627 1.00 91.31 85 PRO A N 1
ATOM 635 C CA . PRO A 1 85 ? 0.380 -14.657 16.493 1.00 91.31 85 PRO A CA 1
ATOM 636 C C . PRO A 1 85 ? -0.531 -14.094 17.587 1.00 91.31 85 PRO A C 1
ATOM 638 O O . PRO A 1 85 ? -0.141 -14.020 18.751 1.00 91.31 85 PRO A O 1
ATOM 641 N N . THR A 1 86 ? -1.758 -13.755 17.210 1.00 92.81 86 THR A N 1
ATOM 642 C CA . THR A 1 86 ? -2.834 -13.321 18.111 1.00 92.81 86 THR A CA 1
ATOM 643 C C . THR A 1 86 ? -4.023 -14.269 17.980 1.00 92.81 86 THR A C 1
ATOM 645 O O . THR A 1 86 ? -4.241 -14.856 16.920 1.00 92.81 86 THR A O 1
ATOM 648 N N . GLU A 1 87 ? -4.781 -14.440 19.060 1.00 93.44 87 GLU A N 1
ATOM 649 C CA . GLU A 1 87 ? -6.003 -15.258 19.088 1.00 93.44 87 GLU A CA 1
ATOM 650 C C . GLU A 1 87 ? -7.262 -14.432 18.768 1.00 93.44 87 GLU A C 1
ATOM 652 O O . GLU A 1 87 ? -8.360 -14.974 18.654 1.00 93.44 87 GLU A O 1
ATOM 657 N N . ILE A 1 88 ? -7.125 -13.110 18.621 1.00 94.06 88 ILE A N 1
ATOM 658 C CA . ILE A 1 88 ? -8.244 -12.207 18.354 1.00 94.06 88 ILE A CA 1
ATOM 659 C C . ILE A 1 88 ? -8.508 -12.173 16.845 1.00 94.06 88 ILE A C 1
ATOM 661 O O . ILE A 1 88 ? -7.740 -11.577 16.095 1.00 94.06 88 ILE A O 1
ATOM 665 N N . ASP A 1 89 ? -9.640 -12.736 16.406 1.00 95.06 89 ASP A N 1
ATOM 666 C CA . ASP A 1 89 ? -10.042 -12.826 14.988 1.00 95.06 89 ASP A CA 1
ATOM 667 C C . ASP A 1 89 ? -9.836 -11.529 14.194 1.00 95.06 89 ASP A C 1
ATOM 669 O O . ASP A 1 89 ? -9.359 -11.548 13.058 1.00 95.06 89 ASP A O 1
ATOM 673 N N . PHE A 1 90 ? -10.218 -10.389 14.779 1.00 96.25 90 PHE A N 1
ATOM 674 C CA . PHE A 1 90 ? -10.067 -9.094 14.121 1.00 96.25 90 PHE A CA 1
ATOM 675 C C . PHE A 1 90 ? -8.594 -8.731 13.926 1.00 96.25 90 PHE A C 1
ATOM 677 O O . PHE A 1 90 ? -8.207 -8.354 12.824 1.00 96.25 90 PHE A O 1
ATOM 684 N N . GLU A 1 91 ? -7.759 -8.915 14.947 1.00 96.06 91 GLU A N 1
ATOM 685 C CA . GLU A 1 91 ? -6.326 -8.645 14.851 1.00 96.06 91 GLU A CA 1
ATOM 686 C C . GLU A 1 91 ? -5.623 -9.590 13.876 1.00 96.06 91 GLU A C 1
ATOM 688 O O . GLU A 1 91 ? -4.744 -9.137 13.154 1.00 96.06 91 GLU A O 1
ATOM 693 N N . ILE A 1 92 ? -6.037 -10.861 13.783 1.00 95.69 92 ILE A N 1
ATOM 694 C CA . ILE A 1 92 ? -5.504 -11.813 12.792 1.00 95.69 92 ILE A CA 1
ATOM 695 C C . ILE A 1 92 ? -5.690 -11.263 11.374 1.00 95.69 92 ILE A C 1
ATOM 697 O O . ILE A 1 92 ? -4.761 -11.277 10.566 1.00 95.69 92 ILE A O 1
ATOM 701 N N . VAL A 1 93 ? -6.891 -10.767 11.064 1.00 96.31 93 VAL A N 1
ATOM 702 C CA . VAL A 1 93 ? -7.193 -10.235 9.730 1.00 96.31 93 VAL A CA 1
ATOM 703 C C . VAL A 1 93 ? -6.484 -8.900 9.475 1.00 96.31 93 VAL A C 1
ATOM 705 O O . VAL A 1 93 ? -6.065 -8.660 8.345 1.00 96.31 93 VAL A O 1
ATOM 708 N N . LEU A 1 94 ? -6.279 -8.067 10.500 1.00 96.62 94 LEU A N 1
ATOM 709 C CA . LEU A 1 94 ? -5.459 -6.853 10.386 1.00 96.62 94 LEU A CA 1
ATOM 710 C C . LEU A 1 94 ? -3.971 -7.180 10.159 1.00 96.62 94 LEU A C 1
ATOM 712 O O . LEU A 1 94 ? -3.327 -6.630 9.273 1.00 96.62 94 LEU A O 1
ATOM 716 N N . GLN A 1 95 ? -3.405 -8.145 10.884 1.00 95.25 95 GLN A N 1
ATOM 717 C CA . GLN A 1 95 ? -2.025 -8.587 10.656 1.00 95.25 95 GLN A CA 1
ATOM 718 C C . GLN A 1 95 ? -1.818 -9.110 9.225 1.00 95.25 95 GLN A C 1
ATOM 720 O O . GLN A 1 95 ? -0.772 -8.872 8.613 1.00 95.25 95 GLN A O 1
ATOM 725 N N . ASP A 1 96 ? -2.814 -9.809 8.678 1.00 94.44 96 ASP A N 1
ATOM 726 C CA . ASP A 1 96 ? -2.792 -10.277 7.295 1.00 94.44 96 ASP A CA 1
ATOM 727 C C . ASP A 1 96 ? -2.899 -9.122 6.288 1.00 94.44 96 ASP A C 1
ATOM 729 O O . ASP A 1 96 ? -2.100 -9.042 5.353 1.00 94.44 96 ASP A O 1
ATOM 733 N N . LEU A 1 97 ? -3.812 -8.172 6.512 1.00 95.44 97 LEU A N 1
ATOM 734 C CA . LEU A 1 97 ? -3.922 -6.957 5.702 1.00 95.44 97 LEU A CA 1
ATOM 735 C C . LEU A 1 97 ? -2.608 -6.160 5.717 1.00 95.44 97 LEU A C 1
ATOM 737 O O . LEU A 1 97 ? -2.067 -5.841 4.659 1.00 95.44 97 LEU A O 1
ATOM 741 N N . SER A 1 98 ? -2.052 -5.909 6.902 1.00 94.81 98 SER A N 1
ATOM 742 C CA . SER A 1 98 ? -0.779 -5.212 7.108 1.00 94.81 98 SER A CA 1
ATOM 743 C C . SER A 1 98 ? 0.363 -5.843 6.314 1.00 94.81 98 SER A C 1
ATOM 745 O O . SER A 1 98 ? 1.133 -5.138 5.659 1.00 94.81 98 SER A O 1
ATOM 747 N N . ARG A 1 99 ? 0.466 -7.179 6.329 1.00 94.81 99 ARG A N 1
ATOM 748 C CA . ARG A 1 99 ? 1.482 -7.917 5.569 1.00 94.81 99 ARG A CA 1
ATOM 749 C C . ARG A 1 99 ? 1.351 -7.659 4.070 1.00 94.81 99 ARG A C 1
ATOM 751 O O . ARG A 1 99 ? 2.345 -7.323 3.427 1.00 94.81 99 ARG A O 1
ATOM 758 N N . HIS A 1 100 ? 0.145 -7.792 3.522 1.00 95.56 100 HIS A N 1
ATOM 759 C CA . HIS A 1 100 ? -0.082 -7.582 2.094 1.00 95.56 100 HIS A CA 1
ATOM 760 C C . HIS A 1 100 ? 0.141 -6.120 1.682 1.00 95.56 100 HIS A C 1
ATOM 762 O O . HIS A 1 100 ? 0.745 -5.879 0.639 1.00 95.56 100 HIS A O 1
ATOM 768 N N . LEU A 1 101 ? -0.253 -5.146 2.511 1.00 96.19 101 LEU A N 1
ATOM 769 C CA . LEU A 1 101 ? 0.004 -3.723 2.258 1.00 96.19 101 LEU A CA 1
ATOM 770 C C . LEU A 1 101 ? 1.507 -3.396 2.256 1.00 96.19 101 LEU A C 1
ATOM 772 O O . LEU A 1 101 ? 1.976 -2.674 1.376 1.00 96.19 101 LEU A O 1
ATOM 776 N N . LEU A 1 102 ? 2.280 -3.953 3.194 1.00 95.69 102 LEU A N 1
ATOM 777 C CA . LEU A 1 102 ? 3.737 -3.776 3.247 1.00 95.69 102 LEU A CA 1
ATOM 778 C C . LEU A 1 102 ? 4.433 -4.393 2.028 1.00 95.69 102 LEU A C 1
ATOM 780 O O . LEU A 1 102 ? 5.320 -3.774 1.432 1.00 95.69 102 LEU A O 1
ATOM 784 N N . TYR A 1 103 ? 4.010 -5.591 1.619 1.00 95.06 103 TYR A N 1
ATOM 785 C CA . TYR A 1 103 ? 4.522 -6.211 0.399 1.00 95.06 103 TYR A CA 1
ATOM 786 C C . TYR A 1 103 ? 4.136 -5.441 -0.854 1.00 95.06 103 TYR A C 1
ATOM 788 O O . TYR A 1 103 ? 4.971 -5.302 -1.748 1.00 95.06 103 TYR A O 1
ATOM 796 N N . LEU A 1 104 ? 2.928 -4.879 -0.900 1.00 95.94 104 LEU A N 1
ATOM 797 C CA . LEU A 1 104 ? 2.496 -4.054 -2.019 1.00 95.94 104 LEU A CA 1
ATOM 798 C C . LEU A 1 104 ? 3.348 -2.790 -2.110 1.00 95.94 104 LEU A C 1
ATOM 800 O O . LEU A 1 104 ? 3.850 -2.478 -3.184 1.00 95.94 104 LEU A O 1
ATOM 804 N N . HIS A 1 105 ? 3.592 -2.115 -0.985 1.00 95.31 105 HIS A N 1
ATOM 805 C CA . HIS A 1 105 ? 4.475 -0.952 -0.939 1.00 95.31 105 HIS A CA 1
ATOM 806 C C . HIS A 1 105 ? 5.867 -1.279 -1.496 1.00 95.31 105 HIS A C 1
ATOM 808 O O . HIS A 1 105 ? 6.347 -0.605 -2.406 1.00 95.31 105 HIS A O 1
ATOM 814 N N . SER A 1 106 ? 6.482 -2.370 -1.027 1.00 92.69 106 SER A N 1
ATOM 815 C CA . SER A 1 106 ? 7.785 -2.814 -1.535 1.00 92.69 106 SER A CA 1
ATOM 816 C C . SER A 1 106 ? 7.757 -3.132 -3.034 1.00 92.69 106 SER A C 1
ATOM 818 O O . SER A 1 106 ? 8.670 -2.739 -3.764 1.00 92.69 106 SER A O 1
ATOM 820 N N . ALA A 1 107 ? 6.712 -3.809 -3.515 1.00 93.06 107 ALA A N 1
ATOM 821 C CA . ALA A 1 107 ? 6.561 -4.141 -4.927 1.00 93.06 107 ALA A CA 1
ATOM 822 C C . ALA A 1 107 ? 6.443 -2.881 -5.803 1.00 93.06 107 ALA A C 1
ATOM 824 O O . ALA A 1 107 ? 7.107 -2.801 -6.835 1.00 93.06 107 ALA A O 1
ATOM 825 N N . LEU A 1 108 ? 5.676 -1.875 -5.368 1.00 93.62 108 LEU A N 1
ATOM 826 C CA . LEU A 1 108 ? 5.523 -0.598 -6.075 1.00 93.62 108 LEU A CA 1
ATOM 827 C C . LEU A 1 108 ? 6.841 0.189 -6.123 1.00 93.62 108 LEU A C 1
ATOM 829 O O . LEU A 1 108 ? 7.229 0.661 -7.193 1.00 93.62 108 LEU A O 1
ATOM 833 N N . CYS A 1 109 ? 7.571 0.278 -5.006 1.00 91.31 109 CYS A N 1
ATOM 834 C CA . CYS A 1 109 ? 8.885 0.929 -4.971 1.00 91.31 109 CYS A CA 1
ATOM 835 C C . CYS A 1 109 ? 9.890 0.236 -5.904 1.00 91.31 109 CYS A C 1
ATOM 837 O O . CYS A 1 109 ? 10.596 0.894 -6.669 1.00 91.31 109 CYS A O 1
ATOM 839 N N . ASN A 1 110 ? 9.927 -1.099 -5.895 1.00 89.62 110 ASN A N 1
ATOM 840 C CA . ASN A 1 110 ? 10.806 -1.861 -6.780 1.00 89.62 110 ASN A CA 1
ATOM 841 C C . ASN A 1 110 ? 10.393 -1.762 -8.255 1.00 89.62 110 ASN A C 1
ATOM 843 O O . ASN A 1 110 ? 11.258 -1.757 -9.136 1.00 89.62 110 ASN A O 1
ATOM 847 N N . LEU A 1 111 ? 9.093 -1.649 -8.539 1.00 91.56 111 LEU A N 1
ATOM 848 C CA . LEU A 1 111 ? 8.583 -1.403 -9.884 1.00 91.56 111 LEU A CA 1
ATOM 849 C C . LEU A 1 111 ? 9.063 -0.042 -10.406 1.00 91.56 111 LEU A C 1
ATOM 851 O O . LEU A 1 111 ? 9.633 0.023 -11.495 1.00 91.56 111 LEU A O 1
ATOM 855 N N . GLN A 1 112 ? 8.911 1.019 -9.609 1.00 91.38 112 GLN A N 1
ATOM 856 C CA . 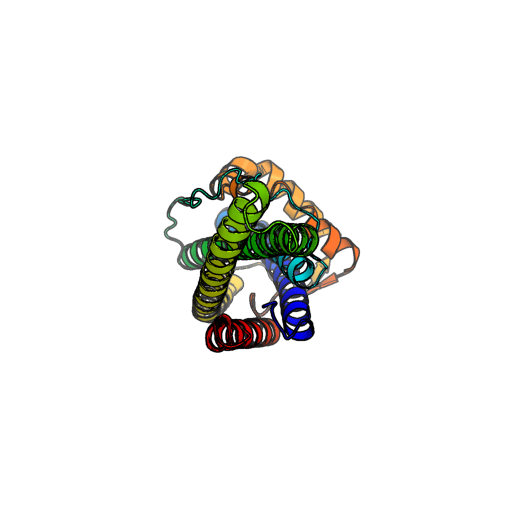GLN A 1 112 ? 9.416 2.356 -9.933 1.00 91.38 112 GLN A CA 1
ATOM 857 C C . GLN A 1 112 ? 10.930 2.340 -10.192 1.00 91.38 112 GLN A C 1
ATOM 859 O O . GLN A 1 112 ? 11.397 2.856 -11.208 1.00 91.38 112 GLN A O 1
ATOM 864 N N . LEU A 1 113 ? 11.698 1.711 -9.303 1.00 88.62 113 LEU A N 1
ATOM 865 C CA . LEU A 1 113 ? 13.150 1.612 -9.426 1.00 88.62 113 LEU A CA 1
ATOM 866 C C . LEU A 1 113 ? 13.572 0.824 -10.674 1.00 88.62 113 LEU A C 1
ATOM 868 O O . LEU A 1 113 ? 14.534 1.182 -11.353 1.00 88.62 113 LEU A O 1
ATOM 872 N N . SER A 1 114 ? 12.826 -0.228 -11.019 1.00 90.06 114 SER A N 1
ATOM 873 C CA . SER A 1 114 ? 13.066 -0.992 -12.246 1.00 90.06 114 SER A CA 1
ATOM 874 C C . SER A 1 114 ? 12.758 -0.160 -13.498 1.00 90.06 114 SER A C 1
ATOM 876 O O . SER A 1 114 ? 13.512 -0.239 -14.468 1.00 90.06 114 SER A O 1
ATOM 878 N N . TYR A 1 115 ? 11.716 0.686 -13.479 1.00 90.50 115 TYR A N 1
ATOM 879 C CA . TYR A 1 115 ? 11.461 1.650 -14.559 1.00 90.50 115 TYR A CA 1
ATOM 880 C C . TYR A 1 115 ? 12.615 2.645 -14.725 1.00 90.50 115 TYR A C 1
ATOM 882 O O . TYR A 1 115 ? 13.088 2.840 -15.845 1.00 90.50 115 TYR A O 1
ATOM 890 N N . ALA A 1 116 ? 13.105 3.220 -13.624 1.00 89.56 116 ALA A N 1
ATOM 891 C CA . ALA A 1 116 ? 14.221 4.166 -13.626 1.00 89.56 116 ALA A CA 1
ATOM 892 C C . ALA A 1 116 ? 15.503 3.559 -14.217 1.00 89.56 116 ALA A C 1
ATOM 894 O O . ALA A 1 116 ? 16.086 4.100 -15.161 1.00 89.56 116 ALA A O 1
ATOM 895 N N . ARG A 1 117 ? 15.901 2.377 -13.732 1.00 89.56 117 ARG A N 1
ATOM 896 C CA . ARG A 1 117 ? 17.088 1.662 -14.231 1.00 89.56 117 ARG A CA 1
ATOM 897 C C . ARG A 1 117 ? 16.937 1.234 -15.692 1.00 89.56 117 ARG A C 1
ATOM 899 O O . ARG A 1 117 ? 17.902 1.303 -16.451 1.00 89.56 117 ARG A O 1
ATOM 906 N N . TYR A 1 118 ? 15.740 0.812 -16.109 1.00 90.56 118 TYR A N 1
ATOM 907 C CA . TYR A 1 118 ? 15.470 0.485 -17.512 1.00 90.56 118 TYR A CA 1
ATOM 908 C C . TYR A 1 118 ? 15.645 1.708 -18.420 1.00 90.56 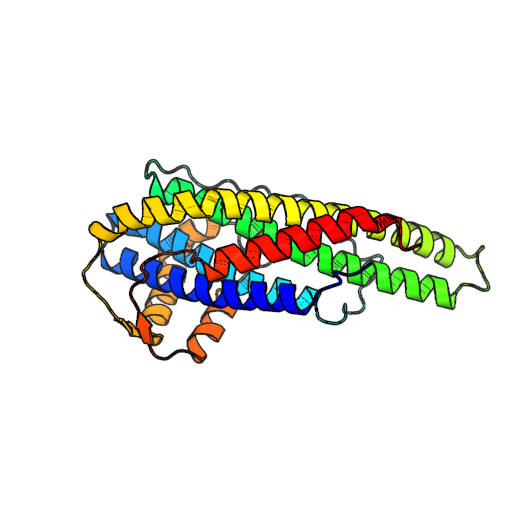118 TYR A C 1
ATOM 910 O O . TYR A 1 118 ? 16.284 1.610 -19.468 1.00 90.56 118 TYR A O 1
ATOM 918 N N . GLN A 1 119 ? 15.128 2.869 -18.010 1.00 89.44 119 GLN A N 1
ATOM 919 C CA . GLN A 1 119 ? 15.272 4.115 -18.761 1.00 89.44 119 GLN A CA 1
ATOM 920 C C . GLN A 1 119 ? 16.739 4.555 -18.868 1.00 89.44 119 GLN A C 1
ATOM 922 O O . GLN A 1 119 ? 17.178 4.925 -19.956 1.00 89.44 119 GLN A O 1
ATOM 927 N N . ALA A 1 120 ? 17.518 4.445 -17.788 1.00 88.31 120 ALA A N 1
ATOM 928 C CA . ALA A 1 120 ? 18.954 4.738 -17.804 1.00 88.31 120 ALA A CA 1
ATOM 929 C C . ALA A 1 120 ? 19.733 3.811 -18.761 1.00 88.31 120 ALA A C 1
ATOM 931 O O . ALA A 1 120 ? 20.576 4.265 -19.543 1.00 88.31 120 ALA A O 1
ATOM 932 N N . ALA A 1 121 ? 19.407 2.514 -18.766 1.00 89.56 121 ALA A N 1
ATOM 933 C CA . ALA A 1 121 ? 20.002 1.553 -19.692 1.00 89.56 121 ALA A CA 1
ATOM 934 C C . ALA A 1 121 ? 19.626 1.862 -21.154 1.00 89.56 121 ALA A C 1
ATOM 936 O O . ALA A 1 121 ? 20.490 1.866 -22.028 1.00 89.56 121 ALA A O 1
ATOM 937 N N . ARG A 1 122 ? 18.357 2.203 -21.423 1.00 90.50 122 ARG A N 1
ATOM 938 C CA . ARG A 1 122 ? 17.880 2.624 -22.753 1.00 90.50 122 ARG A CA 1
ATOM 939 C C . ARG A 1 122 ? 18.596 3.873 -23.264 1.00 90.50 122 ARG A C 1
ATOM 941 O O . ARG A 1 122 ? 19.077 3.860 -24.388 1.00 90.50 122 ARG A O 1
ATOM 948 N N . GLN A 1 123 ? 18.740 4.901 -22.430 1.00 90.44 123 GLN A N 1
ATOM 949 C CA . GLN A 1 123 ? 19.489 6.110 -22.787 1.00 90.44 123 GLN A CA 1
ATOM 950 C C . GLN A 1 123 ? 20.944 5.784 -23.152 1.00 90.44 123 GLN A C 1
ATOM 952 O O . GLN A 1 123 ? 21.469 6.302 -24.136 1.00 90.44 123 GLN A O 1
ATOM 957 N N . THR A 1 124 ? 21.582 4.883 -22.401 1.00 89.00 124 THR A N 1
ATOM 958 C CA . THR A 1 124 ? 22.949 4.429 -22.698 1.00 89.00 124 THR A CA 1
ATOM 959 C C . THR A 1 124 ? 23.033 3.715 -24.051 1.00 89.00 124 THR A C 1
ATOM 961 O O . THR A 1 124 ? 23.962 3.962 -24.821 1.00 89.00 124 THR A O 1
ATOM 964 N N . LEU A 1 125 ? 22.052 2.864 -24.371 1.00 90.62 125 LEU A N 1
ATOM 965 C CA . LEU A 1 125 ? 21.965 2.180 -25.666 1.00 90.62 125 LEU A CA 1
ATOM 966 C C . LEU A 1 125 ? 21.788 3.158 -26.828 1.00 90.62 125 LEU A C 1
ATOM 968 O O . LEU A 1 125 ? 22.462 3.010 -27.846 1.00 90.62 125 LEU A O 1
ATOM 972 N N . ASP A 1 126 ? 20.930 4.164 -26.664 1.00 90.56 126 ASP A N 1
ATOM 973 C CA . ASP A 1 126 ? 20.672 5.172 -27.694 1.00 90.56 126 ASP A CA 1
ATOM 974 C C . ASP A 1 126 ? 21.936 6.008 -27.979 1.00 90.56 126 ASP A C 1
ATOM 976 O O . ASP A 1 126 ? 22.274 6.257 -29.137 1.00 90.56 126 ASP A O 1
ATOM 980 N N . VAL A 1 127 ? 22.697 6.374 -26.938 1.00 90.56 127 VAL A N 1
ATOM 981 C CA . VAL A 1 127 ? 23.971 7.109 -27.071 1.00 90.56 127 VAL A CA 1
ATOM 982 C C . VAL A 1 127 ? 25.056 6.261 -27.744 1.00 90.56 127 VAL A C 1
ATOM 984 O O . VAL A 1 127 ? 25.822 6.766 -28.565 1.00 90.56 127 VAL A O 1
ATOM 987 N N . LEU A 1 128 ? 25.134 4.970 -27.414 1.00 88.94 128 LEU A N 1
ATOM 988 C CA . LEU A 1 128 ? 26.171 4.061 -27.913 1.00 88.94 128 LEU A CA 1
ATOM 989 C C . LEU A 1 128 ? 25.752 3.269 -29.157 1.00 88.94 128 LEU A C 1
ATOM 991 O O . LEU A 1 128 ? 26.477 2.363 -29.570 1.00 88.94 128 LEU A O 1
ATOM 995 N N . TYR A 1 129 ? 24.632 3.623 -29.790 1.00 87.81 129 TYR A N 1
ATOM 996 C CA . TYR A 1 129 ? 24.061 2.896 -30.927 1.00 87.81 129 TYR A CA 1
ATOM 997 C C . TYR A 1 129 ? 25.046 2.703 -32.094 1.00 87.81 129 TYR A C 1
ATOM 999 O O . TYR A 1 129 ? 25.033 1.675 -32.767 1.00 87.81 129 TYR A O 1
ATOM 1007 N N . GLN A 1 130 ? 25.949 3.665 -32.314 1.00 88.88 130 GLN A N 1
ATOM 1008 C CA . GLN A 1 130 ? 26.976 3.596 -33.364 1.00 88.88 130 GLN A CA 1
ATOM 1009 C C . GLN A 1 130 ? 28.162 2.674 -33.016 1.00 88.88 130 GLN A C 1
ATOM 1011 O O . GLN A 1 130 ? 28.970 2.362 -33.889 1.00 88.88 130 GLN A O 1
ATOM 1016 N N . SER A 1 131 ? 28.250 2.207 -31.767 1.00 87.00 131 SER A N 1
ATOM 1017 C CA . SER A 1 131 ? 29.327 1.361 -31.239 1.00 87.00 131 SER A CA 1
ATOM 1018 C C . SER A 1 131 ? 28.779 0.109 -30.531 1.00 87.00 131 SER A C 1
ATOM 1020 O O . SER A 1 131 ? 29.083 -0.123 -29.353 1.00 87.00 131 SER A O 1
ATOM 1022 N N . PRO A 1 132 ? 28.016 -0.752 -31.236 1.00 84.19 132 PRO A N 1
ATOM 1023 C CA . PRO A 1 132 ? 27.333 -1.896 -30.629 1.00 84.19 132 PRO A CA 1
ATOM 1024 C C . PRO A 1 132 ? 28.287 -2.978 -30.097 1.00 84.19 132 PRO A C 1
ATOM 1026 O O . PRO A 1 132 ? 27.889 -3.821 -29.299 1.00 84.19 132 PRO A O 1
ATOM 1029 N N . GLN A 1 133 ? 29.558 -2.972 -30.513 1.00 87.88 133 GLN A N 1
ATOM 1030 C CA . GLN A 1 133 ? 30.576 -3.899 -30.001 1.00 87.88 133 GLN A CA 1
ATOM 1031 C C . GLN A 1 133 ? 31.269 -3.413 -28.718 1.00 87.88 133 GLN A C 1
ATOM 1033 O O . GLN A 1 133 ? 32.087 -4.140 -28.159 1.00 87.88 133 GLN A O 1
ATOM 1038 N N . SER A 1 134 ? 30.977 -2.197 -28.245 1.00 91.31 134 SER A N 1
ATOM 1039 C CA . SER A 1 134 ? 31.553 -1.707 -26.990 1.00 91.31 134 SER A CA 1
ATOM 1040 C C . SER A 1 134 ? 31.026 -2.505 -25.792 1.00 91.31 134 SER A C 1
ATOM 1042 O O . SER A 1 134 ? 29.857 -2.892 -25.758 1.00 91.31 134 SER A O 1
ATOM 1044 N N . SER A 1 135 ? 31.874 -2.726 -24.784 1.00 89.00 135 SER A N 1
ATOM 1045 C CA . SER A 1 135 ? 31.478 -3.424 -23.551 1.00 89.00 135 SER A CA 1
ATOM 1046 C C . SER A 1 135 ? 30.316 -2.724 -22.846 1.00 89.00 135 SER A C 1
ATOM 1048 O O . SER A 1 135 ? 29.381 -3.379 -22.406 1.00 89.00 135 SER A O 1
ATOM 1050 N N . ILE A 1 136 ? 30.325 -1.389 -22.830 1.00 88.19 136 ILE A N 1
ATOM 1051 C CA . ILE A 1 136 ? 29.279 -0.573 -22.202 1.00 88.19 136 ILE A CA 1
ATOM 1052 C C . ILE A 1 136 ? 27.927 -0.769 -22.908 1.00 88.19 136 ILE A C 1
ATOM 1054 O O . ILE A 1 136 ? 26.897 -0.858 -22.245 1.00 88.19 136 ILE A O 1
ATOM 1058 N N . PHE A 1 137 ? 27.911 -0.890 -24.241 1.00 90.88 137 PHE A N 1
ATOM 1059 C CA . PHE A 1 137 ? 26.680 -1.183 -24.980 1.00 90.88 137 PHE A CA 1
ATOM 1060 C C . PHE A 1 137 ? 26.129 -2.575 -24.636 1.00 90.88 137 PHE A C 1
ATOM 1062 O O . PHE A 1 137 ? 24.932 -2.728 -24.399 1.00 90.88 137 PHE A O 1
ATOM 1069 N N . GLN A 1 138 ? 26.999 -3.588 -24.579 1.00 89.44 138 GLN A N 1
ATOM 1070 C CA . GLN A 1 138 ? 26.611 -4.964 -24.245 1.00 89.44 138 GLN A CA 1
ATOM 1071 C C . GLN A 1 138 ? 26.089 -5.086 -22.803 1.00 89.44 138 GLN A C 1
ATOM 1073 O O . GLN A 1 138 ? 25.078 -5.755 -22.561 1.00 89.44 138 GLN A O 1
ATOM 1078 N N . ASP A 1 139 ? 26.720 -4.382 -21.862 1.00 89.94 139 ASP A N 1
ATOM 1079 C CA . ASP A 1 139 ? 26.250 -4.270 -20.481 1.00 89.94 139 ASP A CA 1
ATOM 1080 C C . ASP A 1 139 ? 24.869 -3.613 -20.439 1.00 89.94 139 ASP A C 1
ATOM 1082 O O . ASP A 1 139 ? 23.925 -4.206 -19.917 1.00 89.94 139 ASP A O 1
ATOM 1086 N N . ALA A 1 140 ? 24.712 -2.432 -21.046 1.00 89.06 140 ALA A N 1
ATOM 1087 C CA . ALA A 1 140 ? 23.442 -1.707 -21.066 1.00 89.06 140 ALA A CA 1
ATOM 1088 C C . ALA A 1 140 ? 22.309 -2.537 -21.695 1.00 89.06 140 ALA A C 1
ATOM 1090 O O . ALA A 1 140 ? 21.182 -2.524 -21.200 1.00 89.06 140 ALA A O 1
ATOM 1091 N N . HIS A 1 141 ? 22.602 -3.323 -22.734 1.00 90.06 141 HIS A N 1
ATOM 1092 C CA . HIS A 1 141 ? 21.636 -4.233 -23.354 1.00 90.06 141 HIS A CA 1
ATOM 1093 C C . HIS A 1 141 ? 21.197 -5.343 -22.388 1.00 90.06 141 HIS A C 1
ATOM 1095 O O . HIS A 1 141 ? 20.002 -5.633 -22.236 1.00 90.06 141 HIS A O 1
ATOM 1101 N N . THR A 1 142 ? 22.161 -5.945 -21.691 1.00 90.12 142 THR A N 1
ATOM 1102 C CA . THR A 1 142 ? 21.905 -6.981 -20.684 1.00 90.12 142 THR A CA 1
ATOM 1103 C C . THR A 1 142 ? 21.096 -6.417 -19.516 1.00 90.12 142 THR A C 1
ATOM 1105 O O . THR A 1 142 ? 20.076 -6.997 -19.138 1.00 90.12 142 THR A O 1
ATOM 1108 N N . PHE A 1 143 ? 21.476 -5.249 -18.992 1.00 89.25 143 PHE A N 1
ATOM 1109 C CA . PHE A 1 143 ? 20.744 -4.568 -17.925 1.00 89.25 143 PHE A CA 1
ATOM 1110 C C . PHE A 1 143 ? 19.327 -4.192 -18.352 1.00 89.25 143 PHE A C 1
ATOM 1112 O O . PHE A 1 143 ? 18.389 -4.479 -17.613 1.00 89.25 143 PHE A O 1
ATOM 1119 N N . ALA A 1 144 ? 19.132 -3.636 -19.550 1.00 90.44 144 ALA A N 1
ATOM 1120 C CA . ALA A 1 144 ? 17.799 -3.332 -20.066 1.00 90.44 144 ALA A CA 1
ATOM 1121 C C . ALA A 1 144 ? 16.916 -4.592 -20.120 1.00 90.44 144 ALA A C 1
ATOM 1123 O O . ALA A 1 144 ? 15.753 -4.555 -19.716 1.00 90.44 144 ALA A O 1
ATOM 1124 N N . THR A 1 145 ? 17.476 -5.728 -20.542 1.00 90.31 145 THR A N 1
ATOM 1125 C CA . THR A 1 145 ? 16.763 -7.014 -20.574 1.00 90.31 145 THR A CA 1
ATOM 1126 C C . THR A 1 145 ? 16.372 -7.484 -19.170 1.00 90.31 145 THR A C 1
ATOM 1128 O O . THR A 1 145 ? 15.216 -7.846 -18.934 1.00 90.31 145 THR A O 1
ATOM 1131 N N . LEU A 1 146 ? 17.305 -7.442 -18.214 1.00 90.31 146 LEU A N 1
ATOM 1132 C CA . LEU A 1 146 ? 17.049 -7.824 -16.822 1.00 90.31 146 LEU A CA 1
ATOM 1133 C C . LEU A 1 146 ? 16.011 -6.910 -16.160 1.00 90.31 146 LEU A C 1
ATOM 1135 O O . LEU A 1 146 ? 15.108 -7.397 -15.480 1.00 90.31 146 LEU A O 1
ATOM 1139 N N . GLN A 1 147 ? 16.085 -5.597 -16.394 1.00 90.19 147 GLN A N 1
ATOM 1140 C CA . GLN A 1 147 ? 15.106 -4.653 -15.858 1.00 90.19 147 GLN A CA 1
ATOM 1141 C C . GLN A 1 147 ? 13.727 -4.834 -16.503 1.00 90.19 147 GLN A C 1
ATOM 1143 O O . GLN A 1 147 ? 12.733 -4.784 -15.787 1.00 90.19 147 GLN A O 1
ATOM 1148 N N . LYS A 1 148 ? 13.634 -5.166 -17.801 1.00 90.69 148 LYS A N 1
ATOM 1149 C CA . LYS A 1 148 ? 12.357 -5.531 -18.452 1.00 90.69 148 LYS A CA 1
ATOM 1150 C C . LYS A 1 148 ? 11.692 -6.718 -17.742 1.00 90.69 148 LYS A C 1
ATOM 1152 O O . LYS A 1 148 ? 10.506 -6.665 -17.426 1.00 90.69 148 LYS A O 1
ATOM 1157 N N . GLN A 1 149 ? 12.459 -7.765 -17.427 1.00 90.19 149 GLN A N 1
ATOM 1158 C CA . GLN A 1 149 ? 11.963 -8.915 -16.657 1.00 90.19 149 GLN A CA 1
ATOM 1159 C C . GLN A 1 149 ? 11.587 -8.537 -15.216 1.00 90.19 149 GLN A C 1
ATOM 1161 O O . GLN A 1 149 ? 10.580 -9.017 -14.697 1.00 90.19 149 GLN A O 1
ATOM 1166 N N . SER A 1 150 ? 12.378 -7.676 -14.571 1.00 90.19 150 SER A N 1
ATOM 1167 C CA . SER A 1 150 ? 12.101 -7.167 -13.224 1.00 90.19 150 SER A CA 1
ATOM 1168 C C . SER A 1 150 ? 10.779 -6.401 -13.176 1.00 90.19 150 SER A C 1
ATOM 1170 O O . SER A 1 150 ? 9.943 -6.685 -12.322 1.00 90.19 150 SER A O 1
ATOM 1172 N N . ILE A 1 151 ? 10.551 -5.482 -14.119 1.00 91.81 151 ILE A N 1
ATOM 1173 C CA . ILE A 1 151 ? 9.299 -4.724 -14.242 1.00 91.81 151 ILE A CA 1
ATOM 1174 C C . ILE A 1 151 ? 8.114 -5.688 -14.346 1.00 91.81 151 ILE A C 1
ATOM 1176 O O . ILE A 1 151 ? 7.161 -5.557 -13.583 1.00 91.81 151 ILE A O 1
ATOM 1180 N N . TRP A 1 152 ? 8.189 -6.687 -15.232 1.00 92.31 152 TRP A N 1
ATOM 1181 C CA . TRP A 1 152 ? 7.113 -7.666 -15.401 1.00 92.31 152 TRP A CA 1
ATOM 1182 C C . TRP A 1 152 ? 6.800 -8.421 -14.102 1.00 92.31 152 TRP A C 1
ATOM 1184 O O . TRP A 1 152 ? 5.640 -8.543 -13.713 1.00 92.31 152 TRP A O 1
ATOM 1194 N N . ARG A 1 153 ? 7.837 -8.890 -13.393 1.00 91.88 153 ARG A N 1
ATOM 1195 C CA . ARG A 1 153 ? 7.682 -9.619 -12.123 1.00 91.88 153 ARG A CA 1
ATOM 1196 C C . ARG A 1 153 ? 7.058 -8.752 -11.033 1.00 91.88 153 ARG A C 1
ATOM 1198 O O . ARG A 1 153 ? 6.160 -9.216 -10.339 1.00 91.88 153 ARG A O 1
ATOM 1205 N N . HIS A 1 154 ? 7.509 -7.507 -10.886 1.00 92.31 154 HIS A N 1
ATOM 1206 C CA . HIS A 1 154 ? 6.950 -6.595 -9.887 1.00 92.31 154 HIS A CA 1
ATOM 1207 C C . HIS A 1 154 ? 5.518 -6.187 -10.232 1.00 92.31 154 HIS A C 1
ATOM 1209 O O . HIS A 1 154 ? 4.680 -6.128 -9.340 1.00 92.31 154 HIS A O 1
ATOM 1215 N N . LEU A 1 155 ? 5.204 -5.989 -11.513 1.00 92.88 155 LEU A N 1
ATOM 1216 C CA . LEU A 1 155 ? 3.843 -5.711 -11.964 1.00 92.88 155 LEU A CA 1
ATOM 1217 C C . LEU A 1 155 ? 2.899 -6.895 -11.695 1.00 92.88 155 LEU A C 1
ATOM 1219 O O . LEU A 1 155 ? 1.798 -6.699 -11.182 1.00 92.88 155 LEU A O 1
ATOM 1223 N N . MET A 1 156 ? 3.349 -8.126 -11.960 1.00 93.81 156 MET A N 1
ATOM 1224 C CA . MET A 1 156 ? 2.618 -9.342 -11.594 1.00 93.81 156 MET A CA 1
ATOM 1225 C C . MET A 1 156 ? 2.381 -9.422 -10.085 1.00 93.81 156 MET A C 1
ATOM 1227 O O . MET A 1 156 ? 1.260 -9.698 -9.658 1.00 93.81 156 MET A O 1
ATOM 1231 N N . LEU A 1 157 ? 3.418 -9.159 -9.287 1.00 93.62 157 LEU A N 1
ATOM 1232 C CA . LEU A 1 157 ? 3.322 -9.165 -7.832 1.00 93.62 157 LEU A CA 1
ATOM 1233 C C . LEU A 1 157 ? 2.329 -8.107 -7.331 1.00 93.62 157 LEU A C 1
ATOM 1235 O O . LEU A 1 157 ? 1.495 -8.423 -6.489 1.00 93.62 157 LEU A O 1
ATOM 1239 N N . CYS A 1 158 ? 2.356 -6.890 -7.882 1.00 94.94 158 CYS A N 1
ATOM 1240 C CA . CYS A 1 158 ? 1.371 -5.853 -7.575 1.00 94.94 158 CYS A CA 1
ATOM 1241 C C . CYS A 1 158 ? -0.059 -6.317 -7.888 1.00 94.94 158 CYS A C 1
ATOM 1243 O O . CYS A 1 158 ? -0.941 -6.150 -7.051 1.00 94.94 158 CYS A O 1
ATOM 1245 N N . ALA A 1 159 ? -0.295 -6.944 -9.047 1.00 95.19 159 ALA A N 1
ATOM 1246 C CA . ALA A 1 159 ? -1.615 -7.469 -9.408 1.00 95.19 159 ALA A CA 1
ATOM 1247 C C . ALA A 1 159 ? -2.103 -8.565 -8.439 1.00 95.19 159 ALA A C 1
ATOM 1249 O O . ALA A 1 159 ? -3.256 -8.546 -8.002 1.00 95.19 159 ALA A O 1
ATOM 1250 N N . HIS A 1 160 ? -1.218 -9.490 -8.053 1.00 95.44 160 HIS A N 1
ATOM 1251 C CA . HIS A 1 160 ? -1.545 -10.550 -7.093 1.00 95.44 160 HIS A CA 1
ATOM 1252 C C . HIS A 1 160 ? -1.863 -9.967 -5.713 1.00 95.44 160 HIS A C 1
ATOM 1254 O O . HIS A 1 160 ? -2.907 -10.265 -5.142 1.00 95.44 160 HIS A O 1
ATOM 1260 N N . LEU A 1 161 ? -1.024 -9.054 -5.217 1.00 96.06 161 LEU A N 1
ATOM 1261 C CA . LEU A 1 161 ? -1.236 -8.414 -3.920 1.00 96.06 161 LEU A CA 1
ATOM 1262 C C . LEU A 1 161 ? -2.512 -7.568 -3.898 1.00 96.06 161 LEU A C 1
ATOM 1264 O O . LEU A 1 161 ? -3.235 -7.599 -2.910 1.00 96.06 161 LEU A O 1
ATOM 1268 N N . HIS A 1 162 ? -2.846 -6.859 -4.981 1.00 95.75 162 HIS A N 1
ATOM 1269 C CA . HIS A 1 162 ? -4.144 -6.185 -5.082 1.00 95.75 162 HIS A CA 1
ATOM 1270 C C . HIS A 1 162 ? -5.305 -7.166 -4.927 1.00 95.75 162 HIS A C 1
ATOM 1272 O O . HIS A 1 162 ? -6.242 -6.879 -4.185 1.00 95.75 162 HIS A O 1
ATOM 1278 N N . THR A 1 163 ? -5.228 -8.319 -5.593 1.00 95.38 163 THR A N 1
ATOM 1279 C CA . THR A 1 163 ? -6.245 -9.372 -5.496 1.00 95.38 163 THR A CA 1
ATOM 1280 C C . THR A 1 163 ? -6.387 -9.861 -4.054 1.00 95.38 163 THR A C 1
ATOM 1282 O O . THR A 1 163 ? -7.495 -9.869 -3.516 1.00 95.38 163 THR A O 1
ATOM 1285 N N . ASP A 1 164 ? -5.279 -10.186 -3.387 1.00 95.19 164 ASP A N 1
ATOM 1286 C CA . ASP A 1 164 ? -5.285 -10.684 -2.005 1.00 95.19 164 ASP A CA 1
ATOM 1287 C C . ASP A 1 164 ? -5.865 -9.656 -1.017 1.00 95.19 164 ASP A C 1
ATOM 1289 O O . ASP A 1 164 ? -6.681 -9.989 -0.147 1.00 95.19 164 ASP A O 1
ATOM 1293 N N . ILE A 1 165 ? -5.513 -8.376 -1.182 1.00 95.81 165 ILE A N 1
ATOM 1294 C CA . ILE A 1 165 ? -6.038 -7.281 -0.354 1.00 95.81 165 ILE A CA 1
ATOM 1295 C C . ILE A 1 165 ? -7.540 -7.079 -0.630 1.00 95.81 165 ILE A C 1
ATOM 1297 O O . ILE A 1 165 ? -8.325 -6.954 0.314 1.00 95.81 165 ILE A O 1
ATOM 1301 N N . LEU A 1 166 ? -7.976 -7.102 -1.896 1.00 95.00 166 LEU A N 1
ATOM 1302 C CA . LEU A 1 166 ? -9.392 -6.993 -2.275 1.00 95.00 166 LEU A CA 1
ATOM 1303 C C . LEU A 1 166 ? -10.234 -8.121 -1.669 1.00 95.00 166 LEU A C 1
ATOM 1305 O O . LEU A 1 166 ? -11.314 -7.864 -1.129 1.00 95.00 166 LEU A O 1
ATOM 1309 N N . MET A 1 167 ? -9.726 -9.354 -1.705 1.00 91.88 167 MET A N 1
ATOM 1310 C CA . MET A 1 167 ? -10.385 -10.517 -1.105 1.00 91.88 167 MET A CA 1
ATOM 1311 C C . MET A 1 167 ? -10.481 -10.390 0.421 1.00 91.88 167 MET A C 1
ATOM 1313 O O . MET A 1 167 ? -11.504 -10.744 1.019 1.00 91.88 167 MET A O 1
ATOM 1317 N N . SER A 1 168 ? -9.456 -9.817 1.053 1.00 90.50 168 SER A N 1
ATOM 1318 C CA . SER A 1 168 ? -9.400 -9.602 2.503 1.00 90.50 168 SER A CA 1
ATOM 1319 C C . SER A 1 168 ? -10.313 -8.471 2.987 1.00 90.50 168 SER A C 1
ATOM 1321 O O . SER A 1 168 ? -10.857 -8.553 4.091 1.00 90.50 168 SER A O 1
ATOM 1323 N N . ALA A 1 169 ? -10.562 -7.448 2.163 1.00 92.44 169 ALA A N 1
ATOM 1324 C CA . ALA A 1 169 ? -11.307 -6.248 2.555 1.00 92.44 169 ALA A CA 1
ATOM 1325 C C . ALA A 1 169 ? -12.723 -6.539 3.088 1.00 92.44 169 ALA A C 1
ATOM 1327 O O . ALA A 1 169 ? -13.184 -5.920 4.051 1.00 92.44 169 ALA A O 1
ATOM 1328 N N . SER A 1 170 ? -13.406 -7.528 2.506 1.00 91.69 170 SER A N 1
ATOM 1329 C CA . SER A 1 170 ? -14.729 -7.966 2.967 1.00 91.69 170 SER A CA 1
ATOM 1330 C C . SER A 1 170 ? -14.696 -8.512 4.403 1.00 91.69 170 SER A C 1
ATOM 1332 O O . SER A 1 170 ? -15.542 -8.158 5.229 1.00 91.69 170 SER A O 1
ATOM 1334 N N . ARG A 1 171 ? -13.679 -9.322 4.730 1.00 95.00 171 ARG A N 1
ATOM 1335 C CA . ARG A 1 171 ? -13.468 -9.902 6.065 1.00 95.00 171 ARG A CA 1
ATOM 1336 C C . ARG A 1 171 ? -13.079 -8.828 7.076 1.00 95.00 171 ARG A C 1
ATOM 1338 O O . ARG A 1 171 ? -13.640 -8.820 8.170 1.00 95.00 171 ARG A O 1
ATOM 1345 N N . VAL A 1 172 ? -12.198 -7.901 6.690 1.00 96.75 172 VAL A N 1
ATOM 1346 C CA . VAL A 1 172 ? -11.799 -6.738 7.505 1.00 96.75 172 VAL A CA 1
ATOM 1347 C C . VAL A 1 172 ? -13.035 -5.945 7.930 1.00 96.75 172 VAL A C 1
ATOM 1349 O O . VAL A 1 172 ? -13.271 -5.750 9.120 1.00 96.75 172 VAL A O 1
ATOM 1352 N N . ASN A 1 173 ? -13.882 -5.552 6.975 1.00 97.38 173 ASN A N 1
ATOM 1353 C CA . ASN A 1 173 ? -15.084 -4.767 7.262 1.00 97.38 173 ASN A CA 1
ATOM 1354 C C . ASN A 1 173 ? -16.125 -5.530 8.091 1.00 97.38 173 ASN A C 1
ATOM 1356 O O . ASN A 1 173 ? -16.761 -4.945 8.971 1.00 97.38 173 ASN A O 1
ATOM 1360 N N . LEU A 1 174 ? -16.308 -6.830 7.833 1.00 96.38 174 LEU A N 1
ATOM 1361 C CA . LEU A 1 174 ? -17.230 -7.666 8.604 1.00 96.38 174 LEU A CA 1
ATOM 1362 C C . LEU A 1 174 ? -16.801 -7.764 10.073 1.00 96.38 174 LEU A C 1
ATOM 1364 O O . LEU A 1 174 ? -17.630 -7.622 10.975 1.00 96.38 174 LEU A O 1
ATOM 1368 N N . LEU A 1 175 ? -15.514 -8.017 10.318 1.00 97.00 175 LEU A N 1
ATOM 1369 C CA . LEU A 1 175 ? -14.974 -8.119 11.670 1.00 97.00 175 LEU A CA 1
ATOM 1370 C C . LEU A 1 175 ? -14.937 -6.756 12.357 1.00 97.00 175 LEU A C 1
ATOM 1372 O O . LEU A 1 175 ? -15.350 -6.675 13.512 1.00 97.00 175 LEU A O 1
ATOM 1376 N N . TRP A 1 176 ? -14.595 -5.683 11.638 1.00 97.00 176 TRP A N 1
ATOM 1377 C CA . TRP A 1 176 ? -14.729 -4.314 12.138 1.00 97.00 176 TRP A CA 1
ATOM 1378 C C . TRP A 1 176 ? -16.154 -4.022 12.603 1.00 97.00 176 TRP A C 1
ATOM 1380 O O . TRP A 1 176 ? -16.351 -3.492 13.691 1.00 97.00 176 TRP A O 1
ATOM 1390 N N . HIS A 1 177 ? -17.172 -4.411 11.828 1.00 95.50 177 HIS A N 1
ATOM 1391 C CA . HIS A 1 177 ? -18.563 -4.182 12.209 1.00 95.50 177 HIS A CA 1
ATOM 1392 C C . HIS A 1 177 ? -18.937 -4.856 13.537 1.00 95.50 177 HIS A C 1
ATOM 1394 O O . HIS A 1 177 ? -19.695 -4.282 14.316 1.00 95.50 177 HIS A O 1
ATOM 1400 N N . LYS A 1 178 ? -18.419 -6.058 13.809 1.00 94.50 178 LYS A N 1
ATOM 1401 C CA . LYS A 1 178 ? -18.635 -6.750 15.090 1.00 94.50 178 LYS A CA 1
ATOM 1402 C C . LYS A 1 178 ? -17.818 -6.109 16.210 1.00 94.50 178 LYS A C 1
ATOM 1404 O O . LYS A 1 178 ? -18.344 -5.847 17.286 1.00 94.50 178 LYS A O 1
ATOM 1409 N N . PHE A 1 179 ? -16.550 -5.823 15.936 1.00 93.75 179 PHE A N 1
ATOM 1410 C CA . PHE A 1 179 ? -15.608 -5.269 16.899 1.00 93.75 179 PHE A CA 1
ATOM 1411 C C . PHE A 1 179 ? -16.032 -3.871 17.368 1.00 93.75 179 PHE A C 1
ATOM 1413 O O . PHE A 1 179 ? -16.080 -3.599 18.566 1.00 93.75 179 PHE A O 1
ATOM 1420 N N . LYS A 1 180 ? -16.460 -3.005 16.439 1.00 93.75 180 LYS A N 1
ATOM 1421 C CA . LYS A 1 180 ? -16.839 -1.614 16.725 1.00 93.75 180 LYS A CA 1
ATOM 1422 C C . LYS A 1 180 ? -18.035 -1.465 17.665 1.00 93.75 180 LYS A C 1
ATOM 1424 O O . LYS A 1 180 ? -18.183 -0.402 18.260 1.00 93.75 180 LYS A O 1
ATOM 1429 N N . GLN A 1 181 ? -18.887 -2.489 17.795 1.00 91.38 181 GLN A N 1
ATOM 1430 C CA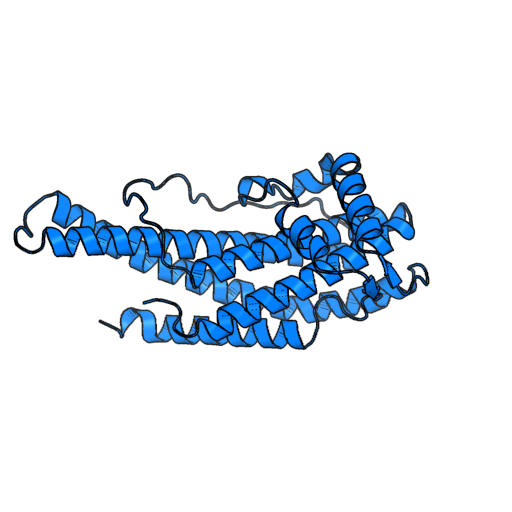 . GLN A 1 181 ? -20.037 -2.482 18.715 1.00 91.38 181 GLN A CA 1
ATOM 1431 C C . GLN A 1 181 ? -19.607 -2.434 20.185 1.00 91.38 181 GLN A C 1
ATOM 1433 O O . GLN A 1 181 ? -20.385 -2.011 21.033 1.00 91.38 181 GLN A O 1
ATOM 1438 N N . GLN A 1 182 ? -18.373 -2.851 20.473 1.00 89.62 182 GLN A N 1
ATOM 1439 C CA . GLN A 1 182 ? -17.786 -2.851 21.812 1.00 89.62 182 GLN A CA 1
ATOM 1440 C C . GLN A 1 182 ? -17.025 -1.550 22.119 1.00 89.62 182 GLN A C 1
ATOM 1442 O O . GLN A 1 182 ? -16.516 -1.393 23.223 1.00 89.62 182 GLN A O 1
ATOM 1447 N N . LEU A 1 183 ? -16.912 -0.638 21.146 1.00 92.19 183 LEU A N 1
ATOM 1448 C CA . LEU A 1 183 ? -16.118 0.586 21.262 1.00 92.19 183 LEU A CA 1
ATOM 1449 C C . LEU A 1 183 ? -16.971 1.780 21.723 1.00 92.19 183 LEU A C 1
ATOM 1451 O O . LEU A 1 183 ? -18.179 1.807 21.453 1.00 92.19 183 LEU A O 1
ATOM 1455 N N . PRO A 1 184 ? -16.352 2.804 22.346 1.00 87.75 184 PRO A N 1
ATOM 1456 C CA . PRO A 1 184 ? -17.037 4.015 22.787 1.00 87.75 184 PRO A CA 1
ATOM 1457 C C . PRO A 1 184 ? -17.887 4.686 21.700 1.00 87.75 184 PRO A C 1
ATOM 1459 O O . PRO A 1 184 ? -17.561 4.671 20.511 1.00 87.75 184 PRO A O 1
ATOM 1462 N N . ASN A 1 185 ? -18.971 5.346 22.120 1.00 84.81 185 ASN A N 1
ATOM 1463 C CA . ASN A 1 185 ? -19.870 6.100 21.238 1.00 84.81 185 ASN A CA 1
ATOM 1464 C C . ASN A 1 185 ? -19.369 7.520 20.934 1.00 84.81 185 ASN A C 1
ATOM 1466 O O . ASN A 1 185 ? -20.110 8.495 21.041 1.00 84.81 185 ASN A O 1
ATOM 1470 N N . GLN A 1 186 ? -18.107 7.635 20.527 1.00 87.50 186 GLN A N 1
ATOM 1471 C CA . GLN A 1 186 ? -17.562 8.882 20.004 1.00 87.50 186 GLN A CA 1
ATOM 1472 C C . GLN A 1 186 ? -17.793 8.956 18.494 1.00 87.50 186 GLN A C 1
ATOM 1474 O O . GLN A 1 186 ? -17.382 8.068 17.750 1.00 87.50 186 GLN A O 1
ATOM 1479 N N . ASN A 1 187 ? -18.479 10.008 18.046 1.00 87.88 187 ASN A N 1
ATOM 1480 C CA . ASN A 1 187 ? -18.893 10.143 16.646 1.00 87.88 187 ASN A CA 1
ATOM 1481 C C . ASN A 1 187 ? -17.949 11.007 15.809 1.00 87.88 187 ASN A C 1
ATOM 1483 O O . ASN A 1 187 ? -17.883 10.818 14.599 1.00 87.88 187 ASN A O 1
ATOM 1487 N N . VAL A 1 188 ? -17.237 11.940 16.442 1.00 91.56 188 VAL A N 1
ATOM 1488 C CA . VAL A 1 188 ? -16.368 12.908 15.770 1.00 91.56 188 VAL A CA 1
ATOM 1489 C C . VAL A 1 188 ? -15.022 12.948 16.480 1.00 91.56 188 VAL A C 1
ATOM 1491 O O . VAL A 1 188 ? -14.966 12.913 17.710 1.00 91.56 188 VAL A O 1
ATOM 1494 N N . PHE A 1 189 ? -13.969 13.045 15.681 1.00 92.38 189 PHE A N 1
ATOM 1495 C CA . PHE A 1 189 ? -12.581 13.150 16.100 1.00 92.38 189 PHE A CA 1
ATOM 1496 C C . PHE A 1 189 ? -11.982 14.412 15.508 1.00 92.38 189 PHE A C 1
ATOM 1498 O O . PHE A 1 189 ? -12.218 14.731 14.336 1.00 92.38 189 PHE A O 1
ATOM 1505 N N . SER A 1 190 ? -11.198 15.133 16.302 1.00 92.75 190 SER A N 1
ATOM 1506 C CA . SER A 1 190 ? -10.372 16.205 15.748 1.00 92.75 190 SER A CA 1
ATOM 1507 C C . SER A 1 190 ? -9.086 15.624 15.161 1.00 92.75 190 SER A C 1
ATOM 1509 O O . SER A 1 190 ? -8.545 14.642 15.668 1.00 92.75 190 SER A O 1
ATOM 1511 N N . SER A 1 191 ? -8.543 16.242 14.111 1.00 91.06 191 SER A N 1
ATOM 1512 C CA . SER A 1 191 ? -7.247 15.803 13.572 1.00 91.06 191 SER A CA 1
ATOM 1513 C C . SER A 1 191 ? -6.132 15.899 14.616 1.00 91.06 191 SER A C 1
ATOM 1515 O O . SER A 1 191 ? -5.256 15.044 14.658 1.00 91.06 191 SER A O 1
ATOM 1517 N N . HIS A 1 192 ? -6.182 16.906 15.495 1.00 91.06 192 HIS A N 1
ATOM 1518 C CA . HIS A 1 192 ? -5.206 17.077 16.572 1.00 91.06 192 HIS A CA 1
ATOM 1519 C C . HIS A 1 192 ? -5.213 15.903 17.558 1.00 91.06 192 HIS A C 1
ATOM 1521 O O . HIS A 1 192 ? -4.161 15.370 17.887 1.00 91.06 192 HIS A O 1
ATOM 1527 N N . GLU A 1 193 ? -6.401 15.466 17.962 1.00 92.88 193 GLU A N 1
ATOM 1528 C CA . GLU A 1 193 ? -6.609 14.318 18.845 1.00 92.88 193 GLU A CA 1
ATOM 1529 C C . GLU A 1 193 ? -6.045 13.023 18.250 1.00 92.88 193 GLU A C 1
ATOM 1531 O O . GLU A 1 193 ? -5.350 12.269 18.930 1.00 92.88 193 GLU A O 1
ATOM 1536 N N . ILE A 1 194 ? -6.279 12.779 16.957 1.00 93.50 194 ILE A N 1
ATOM 1537 C CA . ILE A 1 194 ? -5.735 11.596 16.281 1.00 93.50 194 ILE A CA 1
ATOM 1538 C C . ILE A 1 194 ? -4.207 11.677 16.184 1.00 93.50 194 ILE A C 1
ATOM 1540 O O . ILE A 1 194 ? -3.527 10.678 16.409 1.00 93.50 194 ILE A O 1
ATOM 1544 N N . LEU A 1 195 ? -3.656 12.857 15.890 1.00 91.88 195 LEU A N 1
ATOM 1545 C CA . LEU A 1 195 ? -2.209 13.082 15.822 1.00 91.88 195 LEU A CA 1
ATOM 1546 C C . LEU A 1 195 ? -1.519 12.864 17.172 1.00 91.88 195 LEU A C 1
ATOM 1548 O O . LEU A 1 195 ? -0.459 12.234 17.228 1.00 91.88 195 LEU A O 1
ATOM 1552 N N . GLU A 1 196 ? -2.109 13.378 18.250 1.00 92.88 196 GLU A N 1
ATOM 1553 C CA . GLU A 1 196 ? -1.614 13.176 19.610 1.00 92.88 196 GLU A CA 1
ATOM 1554 C C . GLU A 1 196 ? -1.635 11.690 19.965 1.00 92.88 196 GLU A C 1
ATOM 1556 O O . GLU A 1 196 ? -0.616 11.147 20.397 1.00 92.88 196 GLU A O 1
ATOM 1561 N N . MET A 1 197 ? -2.752 11.010 19.693 1.00 94.81 197 MET A N 1
ATOM 1562 C CA . MET A 1 197 ? -2.888 9.580 19.951 1.00 94.81 197 MET A CA 1
ATOM 1563 C C . MET A 1 197 ? -1.858 8.758 19.175 1.00 94.81 197 MET A C 1
ATOM 1565 O O . MET A 1 197 ? -1.132 7.961 19.765 1.00 94.81 197 MET A O 1
ATOM 1569 N N . LEU A 1 198 ? -1.740 8.992 17.865 1.00 93.31 198 LEU A N 1
ATOM 1570 C CA . LEU A 1 198 ? -0.763 8.326 17.009 1.00 93.31 198 LEU A CA 1
ATOM 1571 C C . LEU A 1 198 ? 0.657 8.518 17.548 1.00 93.31 198 LEU A C 1
ATOM 1573 O O . LEU A 1 198 ? 1.403 7.552 17.656 1.00 93.31 198 LEU A O 1
ATOM 1577 N N . THR A 1 199 ? 1.032 9.749 17.902 1.00 91.62 199 THR A N 1
ATOM 1578 C CA . THR A 1 199 ? 2.382 10.067 18.393 1.00 91.62 199 THR A CA 1
ATOM 1579 C C . THR A 1 199 ? 2.676 9.396 19.735 1.00 91.62 199 THR A C 1
ATOM 1581 O O . THR A 1 199 ? 3.797 8.931 19.958 1.00 91.62 199 THR A O 1
ATOM 1584 N N . THR A 1 200 ? 1.680 9.337 20.620 1.00 93.25 200 THR A N 1
ATOM 1585 C CA . THR A 1 200 ? 1.771 8.658 21.917 1.00 93.25 200 THR A CA 1
ATOM 1586 C C . THR A 1 200 ? 1.954 7.159 21.722 1.00 93.25 200 THR A C 1
ATOM 1588 O O . THR A 1 200 ? 2.947 6.610 22.192 1.00 93.25 200 THR A O 1
ATOM 1591 N N . VAL A 1 201 ? 1.100 6.517 20.923 1.00 92.56 201 VAL A N 1
ATOM 1592 C CA . VAL A 1 201 ? 1.202 5.082 20.610 1.00 92.56 201 VAL A CA 1
ATOM 1593 C C . VAL A 1 201 ? 2.534 4.752 19.941 1.00 92.56 201 VAL A C 1
ATOM 1595 O O . VAL A 1 201 ? 3.194 3.788 20.320 1.00 92.56 201 VAL A O 1
ATOM 1598 N N . TRP A 1 202 ? 2.993 5.574 18.992 1.00 90.75 202 TRP A N 1
ATOM 1599 C CA . TRP A 1 202 ? 4.267 5.340 18.304 1.00 90.75 202 TRP A CA 1
ATOM 1600 C C . TRP A 1 202 ? 5.473 5.348 19.249 1.00 90.75 202 TRP A C 1
ATOM 1602 O O . TRP A 1 202 ? 6.503 4.740 18.956 1.00 90.75 202 TRP A O 1
ATOM 1612 N N . ARG A 1 203 ? 5.355 6.051 20.380 1.00 92.56 203 ARG A N 1
ATOM 1613 C CA . ARG A 1 203 ? 6.382 6.134 21.419 1.00 92.56 203 ARG A CA 1
ATOM 1614 C C . ARG A 1 203 ? 6.228 5.030 22.459 1.00 92.56 203 ARG A C 1
ATOM 1616 O O . ARG A 1 203 ? 7.214 4.383 22.799 1.00 92.56 203 ARG A O 1
ATOM 1623 N N . GLU A 1 204 ? 5.021 4.844 22.977 1.00 93.75 204 GLU A N 1
ATOM 1624 C CA . GLU A 1 204 ? 4.734 3.942 24.096 1.00 93.75 204 GLU A CA 1
ATOM 1625 C C . GLU A 1 204 ? 4.682 2.470 23.665 1.00 93.75 204 GLU A C 1
ATOM 1627 O O . GLU A 1 204 ? 5.070 1.598 24.439 1.00 93.75 204 GLU A O 1
ATOM 1632 N N . ASN A 1 205 ? 4.311 2.196 22.410 1.00 93.69 205 ASN A N 1
ATOM 1633 C CA . ASN A 1 205 ? 4.202 0.855 21.823 1.00 93.69 205 ASN A CA 1
ATOM 1634 C C . ASN A 1 205 ? 5.244 0.607 20.720 1.00 93.69 205 ASN A C 1
ATOM 1636 O O . ASN A 1 205 ? 5.026 -0.147 19.767 1.00 93.69 205 ASN A O 1
ATOM 1640 N N . ALA A 1 206 ? 6.404 1.263 20.821 1.00 90.88 206 ALA A N 1
ATOM 1641 C CA . ALA A 1 206 ? 7.466 1.162 19.822 1.00 90.88 206 ALA A CA 1
ATOM 1642 C C . ALA A 1 206 ? 7.963 -0.283 19.618 1.00 90.88 206 ALA A C 1
ATOM 1644 O O . ALA A 1 206 ? 8.420 -0.630 18.530 1.00 90.88 206 ALA A O 1
ATOM 1645 N N . LYS A 1 207 ? 7.874 -1.133 20.651 1.00 91.75 207 LYS A N 1
ATOM 1646 C CA . LYS A 1 207 ? 8.311 -2.532 20.591 1.00 91.75 207 LYS A CA 1
ATOM 1647 C C . LYS A 1 207 ? 7.3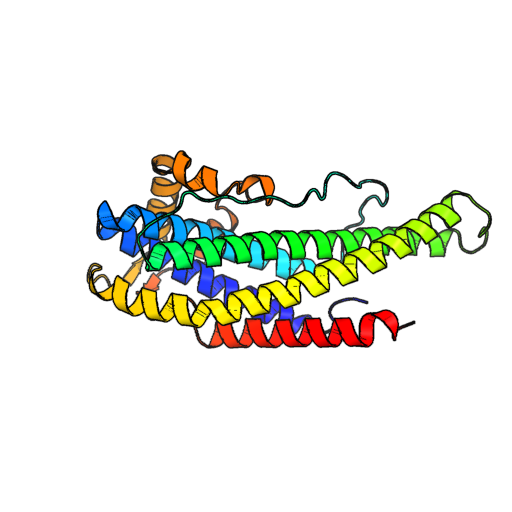88 -3.370 19.707 1.00 91.75 207 LYS A C 1
ATOM 1649 O O . LYS A 1 207 ? 7.880 -4.097 18.851 1.00 91.75 207 LYS A O 1
ATOM 1654 N N . GLU A 1 208 ? 6.081 -3.242 19.893 1.00 92.25 208 GLU A N 1
ATOM 1655 C CA . GLU A 1 208 ? 5.056 -3.926 19.107 1.00 92.25 208 GLU A CA 1
ATOM 1656 C C . GLU A 1 208 ? 5.094 -3.447 17.650 1.00 92.25 208 GLU A C 1
ATOM 1658 O O . GLU A 1 208 ? 5.072 -4.247 16.718 1.00 92.25 208 GLU A O 1
ATOM 1663 N N . ILE A 1 209 ? 5.256 -2.137 17.435 1.00 93.44 209 ILE A N 1
ATOM 1664 C CA . ILE A 1 209 ? 5.408 -1.560 16.091 1.00 93.44 209 ILE A CA 1
ATOM 1665 C C . ILE A 1 209 ? 6.682 -2.079 15.403 1.00 93.44 209 ILE A C 1
ATOM 1667 O O . ILE A 1 209 ? 6.682 -2.313 14.193 1.00 93.44 209 ILE A O 1
ATOM 1671 N N . ALA A 1 210 ? 7.770 -2.306 16.146 1.00 91.81 210 ALA A N 1
ATOM 1672 C CA . ALA A 1 210 ? 9.018 -2.818 15.581 1.00 91.81 210 ALA A CA 1
ATOM 1673 C C . ALA A 1 210 ? 8.886 -4.235 14.987 1.00 91.81 210 ALA A C 1
ATOM 1675 O O . ALA A 1 210 ? 9.661 -4.581 14.090 1.00 91.81 210 ALA A O 1
ATOM 1676 N N . GLU A 1 211 ? 7.891 -5.030 15.401 1.00 93.19 211 GLU A N 1
ATOM 1677 C CA . GLU A 1 211 ? 7.613 -6.356 14.821 1.00 93.19 211 GLU A CA 1
ATOM 1678 C C . GLU A 1 211 ? 7.276 -6.281 13.327 1.00 93.19 211 GLU A C 1
ATOM 1680 O O . GLU A 1 211 ? 7.618 -7.184 12.559 1.00 93.19 211 GLU A O 1
ATOM 1685 N N . TYR A 1 212 ? 6.692 -5.162 12.890 1.00 94.00 212 TYR A N 1
ATOM 1686 C CA . TYR A 1 212 ? 6.356 -4.907 11.492 1.00 94.00 212 TYR A CA 1
ATOM 1687 C C . TYR A 1 212 ? 7.574 -4.655 10.601 1.00 94.00 212 TYR A C 1
ATOM 1689 O O . TYR A 1 212 ? 7.443 -4.609 9.378 1.00 94.00 212 TYR A O 1
ATOM 1697 N N . LYS A 1 213 ? 8.766 -4.487 11.194 1.00 92.94 213 LYS A N 1
ATOM 1698 C CA . LYS A 1 213 ? 10.024 -4.212 10.482 1.00 92.94 213 LYS A CA 1
ATOM 1699 C C . LYS A 1 213 ? 9.880 -3.081 9.457 1.00 92.94 213 LYS A C 1
ATOM 1701 O O . LYS A 1 213 ? 10.490 -3.142 8.393 1.00 92.94 213 LYS A O 1
ATOM 1706 N N . LEU A 1 214 ? 9.102 -2.043 9.779 1.00 93.12 214 LEU A N 1
ATOM 1707 C CA . LEU A 1 214 ? 8.812 -0.915 8.882 1.00 93.12 214 LEU A CA 1
ATOM 1708 C C . LEU A 1 214 ? 10.066 -0.344 8.181 1.00 93.12 214 LEU A C 1
ATOM 1710 O O . LEU A 1 214 ? 10.005 -0.131 6.969 1.00 93.12 214 LEU A O 1
ATOM 1714 N N . PRO A 1 215 ? 11.235 -0.204 8.849 1.00 91.06 215 PRO A N 1
ATOM 1715 C CA . PRO A 1 215 ? 12.452 0.265 8.184 1.00 91.06 215 PRO A CA 1
ATOM 1716 C C . PRO A 1 215 ? 12.953 -0.638 7.049 1.00 91.06 215 PRO A C 1
ATOM 1718 O O . PRO A 1 215 ? 13.545 -0.132 6.102 1.00 91.06 215 PRO A O 1
ATOM 1721 N N . ALA A 1 216 ? 12.711 -1.953 7.112 1.00 89.38 216 ALA A N 1
ATOM 1722 C CA . ALA A 1 216 ? 13.058 -2.874 6.027 1.00 89.38 216 ALA A CA 1
ATOM 1723 C C . ALA A 1 216 ? 12.218 -2.608 4.768 1.00 89.38 216 ALA A C 1
ATOM 1725 O O . ALA A 1 216 ? 12.678 -2.862 3.663 1.00 89.38 216 ALA A O 1
ATOM 1726 N N . PHE A 1 217 ? 11.018 -2.049 4.936 1.00 90.19 217 PHE A N 1
ATOM 1727 C CA . PHE A 1 217 ? 10.136 -1.597 3.860 1.00 90.19 217 PHE A CA 1
ATOM 1728 C C . PHE A 1 217 ? 10.341 -0.113 3.506 1.00 90.19 217 PHE A C 1
ATOM 1730 O O . PHE A 1 217 ? 9.484 0.473 2.850 1.00 90.19 217 PHE A O 1
ATOM 1737 N N . SER A 1 218 ? 11.439 0.503 3.962 1.00 88.69 218 SER A N 1
ATOM 1738 C CA . SER A 1 218 ? 11.742 1.934 3.792 1.00 88.69 218 SER A CA 1
ATOM 1739 C C . SER A 1 218 ? 10.737 2.885 4.463 1.00 88.69 218 SER A C 1
ATOM 1741 O O . SER A 1 218 ? 10.644 4.057 4.106 1.00 88.69 218 SER A O 1
ATOM 1743 N N . ILE A 1 219 ? 10.006 2.409 5.477 1.00 91.38 219 ILE A N 1
ATOM 1744 C CA . ILE A 1 219 ? 9.069 3.208 6.273 1.00 91.38 219 ILE A CA 1
ATOM 1745 C C . ILE A 1 219 ? 9.709 3.490 7.636 1.00 91.38 219 ILE A C 1
ATOM 1747 O O . ILE A 1 219 ? 9.765 2.630 8.513 1.00 91.38 219 ILE A O 1
ATOM 1751 N N . HIS A 1 220 ? 10.216 4.708 7.827 1.00 88.25 220 HIS A N 1
ATOM 1752 C CA . HIS A 1 220 ? 10.971 5.066 9.037 1.00 88.25 220 HIS A CA 1
ATOM 1753 C C . HIS A 1 220 ? 10.155 5.831 10.081 1.00 88.25 220 HIS A C 1
ATOM 1755 O O . HIS A 1 220 ? 10.502 5.826 11.260 1.00 88.25 220 HIS A O 1
ATOM 1761 N N . ASN A 1 221 ? 9.096 6.523 9.664 1.00 84.75 221 ASN A N 1
ATOM 1762 C CA . ASN A 1 221 ? 8.291 7.377 10.532 1.00 84.75 221 ASN A CA 1
ATOM 1763 C C . ASN A 1 221 ? 6.875 7.571 9.950 1.00 84.75 221 ASN A C 1
ATOM 1765 O O . ASN A 1 221 ? 6.662 7.338 8.756 1.00 84.75 221 ASN A O 1
ATOM 1769 N N . PRO A 1 222 ? 5.905 8.030 10.762 1.00 89.88 222 PRO A N 1
ATOM 1770 C CA . PRO A 1 222 ? 4.539 8.276 10.307 1.00 89.88 222 PRO A CA 1
ATOM 1771 C C . PRO A 1 222 ? 4.368 9.591 9.516 1.00 89.88 222 PRO A C 1
ATOM 1773 O O . PRO A 1 222 ? 3.238 10.025 9.323 1.00 89.88 222 PRO A O 1
ATOM 1776 N N . SER A 1 223 ? 5.436 10.254 9.045 1.00 87.44 223 SER A N 1
ATOM 1777 C CA . SER A 1 223 ? 5.352 11.623 8.486 1.00 87.44 223 SER A CA 1
ATOM 1778 C C . SER A 1 223 ? 4.363 11.769 7.333 1.00 87.44 223 SER A C 1
ATOM 1780 O O . SER A 1 223 ? 3.680 12.785 7.243 1.00 87.44 223 SER A O 1
ATOM 1782 N N . ALA A 1 224 ? 4.252 10.755 6.469 1.00 86.88 224 ALA A N 1
ATOM 1783 C CA . ALA A 1 224 ? 3.282 10.765 5.376 1.00 86.88 224 ALA A CA 1
ATOM 1784 C C . ALA A 1 224 ? 1.843 10.911 5.900 1.00 86.88 224 ALA A C 1
ATOM 1786 O O . ALA A 1 224 ? 1.094 11.748 5.408 1.00 86.88 224 ALA A O 1
ATOM 1787 N N . LEU A 1 225 ? 1.493 10.162 6.949 1.00 89.88 225 LEU A N 1
ATOM 1788 C CA . LEU A 1 225 ? 0.196 10.243 7.616 1.00 89.88 225 LEU A CA 1
ATOM 1789 C C . LEU A 1 225 ? 0.006 11.590 8.327 1.00 89.88 225 LEU A C 1
ATOM 1791 O O . LEU A 1 225 ? -1.047 12.210 8.193 1.00 89.88 225 LEU A O 1
ATOM 1795 N N . LEU A 1 226 ? 1.035 12.080 9.029 1.00 88.44 226 LEU A N 1
ATOM 1796 C CA . LEU A 1 226 ? 0.986 13.388 9.699 1.00 88.44 226 LEU A CA 1
ATOM 1797 C C . LEU A 1 226 ? 0.663 14.518 8.704 1.00 88.44 226 LEU A C 1
ATOM 1799 O O . LEU A 1 226 ? -0.146 15.397 9.001 1.00 88.44 226 LEU A O 1
ATOM 1803 N N . ASN A 1 227 ? 1.237 14.461 7.499 1.00 87.94 227 ASN A N 1
ATOM 1804 C CA . ASN A 1 227 ? 0.969 15.436 6.444 1.00 87.94 227 ASN A CA 1
ATOM 1805 C C . ASN A 1 227 ? -0.485 15.387 5.953 1.00 87.94 227 ASN A C 1
ATOM 1807 O O . ASN A 1 227 ? -1.057 16.441 5.680 1.00 87.94 227 ASN A O 1
ATOM 1811 N N . LEU A 1 228 ? -1.115 14.208 5.882 1.00 87.44 228 LEU A N 1
ATOM 1812 C CA . LEU A 1 228 ? -2.524 14.092 5.479 1.00 87.44 228 LEU A CA 1
ATOM 1813 C C . LEU A 1 228 ? -3.455 14.803 6.472 1.00 87.44 228 LEU A C 1
ATOM 1815 O O . LEU A 1 228 ? -4.357 15.536 6.061 1.00 87.44 228 LEU A O 1
ATOM 1819 N N . PHE A 1 229 ? -3.193 14.674 7.773 1.00 85.38 229 PHE A N 1
ATOM 1820 C CA . PHE A 1 229 ? -3.987 15.336 8.814 1.00 85.38 229 PHE A CA 1
ATOM 1821 C C . PHE A 1 229 ? -3.873 16.860 8.815 1.00 85.38 229 PHE A C 1
ATOM 1823 O O . PHE A 1 229 ? -4.791 17.525 9.289 1.00 85.38 229 PHE A O 1
ATOM 1830 N N . SER A 1 230 ? -2.805 17.432 8.248 1.00 77.75 230 SER A N 1
ATOM 1831 C CA . SER A 1 230 ? -2.675 18.892 8.119 1.00 77.75 230 SER A CA 1
ATOM 1832 C C . SER A 1 230 ? -3.765 19.521 7.237 1.00 77.75 230 SER A C 1
ATOM 1834 O O . SER A 1 230 ? -4.034 20.715 7.338 1.00 77.75 230 SER A O 1
ATOM 1836 N N . THR A 1 231 ? -4.420 18.709 6.401 1.00 74.56 231 THR A N 1
ATOM 1837 C CA . THR A 1 231 ? -5.442 19.146 5.439 1.00 74.56 231 THR A CA 1
ATOM 1838 C C . THR A 1 231 ? -6.880 18.888 5.898 1.00 74.56 231 THR A C 1
ATOM 1840 O O . THR A 1 231 ? -7.821 19.291 5.218 1.00 74.56 231 THR A O 1
ATOM 1843 N N . GLN A 1 232 ? -7.068 18.243 7.054 1.00 79.56 232 GLN A N 1
ATOM 1844 C CA . GLN A 1 232 ? -8.373 17.831 7.576 1.00 79.56 232 GLN A CA 1
ATOM 1845 C C . GLN A 1 232 ? -8.620 18.464 8.943 1.00 79.56 232 GLN A C 1
ATOM 1847 O O . GLN A 1 232 ? -7.710 18.549 9.765 1.00 79.56 232 GLN A O 1
ATOM 1852 N N . THR A 1 233 ? -9.853 18.879 9.228 1.00 78.06 233 THR A N 1
ATOM 1853 C CA . THR A 1 233 ? -10.209 19.482 10.526 1.00 78.06 233 THR A CA 1
ATOM 1854 C C . THR A 1 233 ? -10.962 18.526 11.444 1.00 78.06 233 THR A C 1
ATOM 1856 O O . THR A 1 233 ? -10.715 18.515 12.652 1.00 78.06 233 THR A O 1
ATOM 1859 N N . GLN A 1 234 ? -11.867 17.718 10.891 1.00 87.94 234 GLN A N 1
ATOM 1860 C CA . GLN A 1 234 ? -12.699 16.779 11.638 1.00 87.94 234 GLN A CA 1
ATOM 1861 C C . GLN A 1 234 ? -12.919 15.496 10.847 1.00 87.94 234 GLN A C 1
ATOM 1863 O O . GLN A 1 234 ? -13.127 15.530 9.635 1.00 87.94 234 GLN A O 1
ATOM 1868 N N . LEU A 1 235 ? -12.934 14.375 11.559 1.00 91.69 235 LEU A N 1
ATOM 1869 C CA . LEU A 1 235 ? -13.149 13.043 11.008 1.00 91.69 235 LEU A CA 1
ATOM 1870 C C . LEU A 1 235 ? -14.302 12.356 11.730 1.00 91.69 235 LEU A C 1
ATOM 1872 O O . LEU A 1 235 ? -14.505 12.527 12.932 1.00 91.69 235 LEU A O 1
ATOM 1876 N N . GLN A 1 236 ? -15.086 11.596 10.973 1.00 92.25 236 GLN A N 1
ATOM 1877 C CA . GLN A 1 236 ? -16.247 10.878 11.488 1.00 92.25 236 GLN A CA 1
ATOM 1878 C C . GLN A 1 236 ? -15.856 9.470 11.925 1.00 92.25 236 GLN A C 1
ATOM 1880 O O . GLN A 1 236 ? -14.949 8.857 11.362 1.00 92.25 236 GLN A O 1
ATOM 1885 N N . ARG A 1 237 ? -16.603 8.925 12.888 1.00 92.62 237 ARG A N 1
ATOM 1886 C CA . ARG A 1 237 ? -16.495 7.517 13.272 1.00 92.62 237 ARG A CA 1
ATOM 1887 C C . ARG A 1 237 ? -16.647 6.622 12.031 1.00 92.62 237 ARG A C 1
ATOM 1889 O O . ARG A 1 237 ? -17.679 6.690 11.354 1.00 92.62 237 ARG A O 1
ATOM 1896 N N . PRO A 1 238 ? -15.676 5.740 11.746 1.00 93.44 238 PRO A N 1
ATOM 1897 C CA . PRO A 1 238 ? -15.685 4.969 10.517 1.00 93.44 238 PRO A CA 1
ATOM 1898 C C . PRO A 1 238 ? -16.756 3.876 10.549 1.00 93.44 238 PRO A C 1
ATOM 1900 O O . PRO A 1 238 ? -16.813 3.024 11.444 1.00 93.44 238 PRO A O 1
ATOM 1903 N N . THR A 1 239 ? -17.628 3.882 9.538 1.00 93.31 239 THR A N 1
ATOM 1904 C CA . THR A 1 239 ? -18.653 2.838 9.376 1.00 93.31 239 THR A CA 1
ATOM 1905 C C . THR A 1 239 ? -18.043 1.554 8.818 1.00 93.31 239 THR A C 1
ATOM 1907 O O . THR A 1 239 ? -18.340 0.471 9.335 1.00 93.31 239 THR A O 1
ATOM 1910 N N . LEU A 1 240 ? -17.176 1.709 7.818 1.00 95.62 240 LEU A N 1
ATOM 1911 C CA . LEU A 1 240 ? -16.334 0.698 7.182 1.00 95.62 240 LEU A CA 1
ATOM 1912 C C . LEU A 1 240 ? -14.880 1.180 7.267 1.00 95.62 240 LEU A C 1
ATOM 1914 O O . LEU A 1 240 ? -14.659 2.386 7.353 1.00 95.62 240 LEU A O 1
ATOM 1918 N N . LEU A 1 241 ? -13.919 0.257 7.250 1.00 96.69 241 LEU A N 1
ATOM 1919 C CA . LEU A 1 241 ? -12.490 0.591 7.205 1.00 96.69 241 LEU A CA 1
ATOM 1920 C C . LEU A 1 241 ? -11.993 0.754 5.767 1.00 96.69 241 LEU A C 1
ATOM 1922 O O . LEU A 1 241 ? -11.172 1.621 5.492 1.00 96.69 241 LEU A O 1
ATOM 1926 N N . LEU A 1 242 ? -12.521 -0.067 4.858 1.00 96.19 242 LEU A N 1
ATOM 1927 C CA . LEU A 1 242 ? -12.200 -0.064 3.431 1.00 96.19 242 LEU A CA 1
ATOM 1928 C C . LEU A 1 242 ? -13.509 0.078 2.652 1.00 96.19 242 LEU A C 1
ATOM 1930 O O . LEU A 1 242 ? -14.285 -0.873 2.565 1.00 96.19 242 LEU A O 1
ATOM 1934 N N . ASP A 1 243 ? -13.825 1.274 2.169 1.00 93.12 243 ASP A N 1
ATOM 1935 C CA . ASP A 1 243 ? -15.151 1.567 1.625 1.00 93.12 243 ASP A CA 1
ATOM 1936 C C . ASP A 1 243 ? -15.341 1.103 0.162 1.00 93.12 243 ASP A C 1
ATOM 1938 O O . ASP A 1 243 ? -14.471 0.487 -0.462 1.00 93.12 243 ASP A O 1
ATOM 1942 N N . GLY A 1 244 ? -16.527 1.371 -0.393 1.00 92.81 244 GLY A N 1
ATOM 1943 C CA . GLY A 1 244 ? -16.849 0.995 -1.771 1.00 92.81 244 GLY A CA 1
ATOM 1944 C C . GLY A 1 244 ? -16.025 1.746 -2.822 1.00 92.81 244 GLY A C 1
ATOM 1945 O O . GLY A 1 244 ? -15.731 1.180 -3.877 1.00 92.81 244 GLY A O 1
ATOM 1946 N N . ASN A 1 245 ? -15.623 2.989 -2.538 1.00 93.75 245 ASN A N 1
ATOM 1947 C CA . ASN A 1 245 ? -14.771 3.768 -3.434 1.00 93.75 245 ASN A CA 1
ATOM 1948 C C . ASN A 1 245 ? -13.358 3.188 -3.464 1.00 93.75 245 ASN A C 1
ATOM 1950 O O . ASN A 1 245 ? -12.815 2.966 -4.546 1.00 93.75 245 ASN A O 1
ATOM 1954 N N . TRP A 1 246 ? -12.807 2.858 -2.297 1.00 96.31 246 TRP A N 1
ATOM 1955 C CA . TRP A 1 246 ? -11.521 2.193 -2.167 1.00 96.31 246 TRP A CA 1
ATOM 1956 C C . TRP A 1 246 ? -11.506 0.857 -2.906 1.00 96.31 246 TRP A C 1
ATOM 1958 O O . TRP A 1 246 ? -10.619 0.622 -3.728 1.00 96.31 246 TRP A O 1
ATOM 1968 N N . HIS A 1 247 ? -12.534 0.023 -2.714 1.00 96.12 247 HIS A N 1
ATOM 1969 C CA . HIS A 1 247 ? -12.638 -1.264 -3.404 1.00 96.12 247 HIS A CA 1
ATOM 1970 C C . HIS A 1 247 ? -12.674 -1.093 -4.929 1.00 96.12 247 HIS A C 1
ATOM 1972 O O . HIS A 1 247 ? -11.948 -1.772 -5.657 1.00 96.12 247 HIS A O 1
ATOM 1978 N N . LYS A 1 248 ? -13.483 -0.146 -5.418 1.00 96.50 248 LYS A N 1
ATOM 1979 C CA . LYS A 1 248 ? -13.575 0.170 -6.846 1.00 96.50 248 LYS A CA 1
ATOM 1980 C C . LYS A 1 248 ? -12.230 0.623 -7.412 1.00 96.50 248 LYS A C 1
ATOM 1982 O O . LYS A 1 248 ? -11.830 0.120 -8.458 1.00 96.50 248 LYS A O 1
ATOM 1987 N N . SER A 1 249 ? -11.535 1.544 -6.747 1.00 96.38 249 SER A N 1
ATOM 1988 C CA . SER A 1 249 ? -10.240 2.051 -7.218 1.00 96.38 249 SER A CA 1
ATOM 1989 C C . SER A 1 249 ? -9.169 0.958 -7.244 1.00 96.38 249 SER A C 1
ATOM 1991 O O . SER A 1 249 ? -8.445 0.838 -8.231 1.00 96.38 249 SER A O 1
ATOM 1993 N N . MET A 1 250 ? -9.110 0.116 -6.208 1.00 95.75 250 MET A N 1
ATOM 1994 C CA . MET A 1 250 ? -8.162 -1.001 -6.129 1.00 95.75 250 MET A CA 1
ATOM 1995 C C . MET A 1 250 ? -8.411 -2.061 -7.209 1.00 95.75 250 MET A C 1
ATOM 1997 O O . MET A 1 250 ? -7.450 -2.523 -7.824 1.00 95.75 250 MET A O 1
ATOM 2001 N N . SER A 1 251 ? -9.678 -2.415 -7.469 1.00 95.62 251 SER A N 1
ATOM 2002 C CA . SER A 1 251 ? -10.056 -3.372 -8.523 1.00 95.62 251 SER A CA 1
ATOM 2003 C C . SER A 1 251 ? -9.808 -2.817 -9.924 1.00 95.62 251 SER A C 1
ATOM 2005 O O . SER A 1 251 ? -9.311 -3.526 -10.789 1.00 95.62 251 SER A O 1
ATOM 2007 N N . GLN A 1 252 ? -10.088 -1.535 -10.160 1.00 94.94 252 GLN A N 1
ATOM 2008 C CA . GLN A 1 252 ? -9.790 -0.932 -11.457 1.00 94.94 252 GLN A CA 1
ATOM 2009 C C . GLN A 1 252 ? -8.285 -0.901 -11.733 1.00 94.94 252 GLN A C 1
ATOM 2011 O O . GLN A 1 252 ? -7.872 -1.204 -12.847 1.00 94.94 252 GLN A O 1
ATOM 2016 N N . LEU A 1 253 ? -7.457 -0.569 -10.737 1.00 94.44 253 LEU A N 1
ATOM 2017 C CA . LEU A 1 253 ? -6.006 -0.580 -10.921 1.00 94.44 253 LEU A CA 1
ATOM 2018 C C . LEU A 1 253 ? -5.455 -2.004 -11.116 1.00 94.44 253 LEU A C 1
ATOM 2020 O O . LEU A 1 253 ? -4.552 -2.204 -11.922 1.00 94.44 253 LEU A O 1
ATOM 2024 N N . GLU A 1 254 ? -6.031 -3.000 -10.443 1.00 94.69 254 GLU A N 1
ATOM 2025 C CA . GLU A 1 254 ? -5.705 -4.415 -10.655 1.00 94.69 254 GLU A CA 1
ATOM 2026 C C . GLU A 1 254 ? -5.971 -4.865 -12.100 1.00 94.69 254 GLU A C 1
ATOM 2028 O O . GLU A 1 254 ? -5.086 -5.452 -12.727 1.00 94.69 254 GLU A O 1
ATOM 2033 N N . GLN A 1 255 ? -7.114 -4.486 -12.677 1.00 92.62 255 GLN A N 1
ATOM 2034 C CA . GLN A 1 255 ? -7.416 -4.727 -14.092 1.00 92.62 255 GLN A CA 1
ATOM 2035 C C . GLN A 1 255 ? -6.407 -4.050 -15.028 1.00 92.62 255 GLN A C 1
ATOM 2037 O O . GLN A 1 255 ? -5.958 -4.662 -15.996 1.00 92.62 255 GLN A O 1
ATOM 2042 N N . ILE A 1 256 ? -6.005 -2.807 -14.736 1.00 92.50 256 ILE A N 1
ATOM 2043 C CA . ILE A 1 256 ? -4.980 -2.104 -15.523 1.00 92.50 256 ILE A CA 1
ATOM 2044 C C . ILE A 1 256 ? -3.637 -2.843 -15.461 1.00 92.50 256 ILE A C 1
ATOM 2046 O O . ILE A 1 256 ? -2.956 -2.961 -16.483 1.00 92.50 256 ILE A O 1
ATOM 2050 N N . TYR A 1 257 ? -3.249 -3.375 -14.299 1.00 92.69 257 TYR A N 1
ATOM 2051 C CA . TYR A 1 257 ? -2.039 -4.190 -14.190 1.00 92.69 257 TYR A CA 1
ATOM 2052 C C . TYR A 1 257 ? -2.128 -5.461 -15.035 1.00 92.69 257 TYR A C 1
ATOM 2054 O O . TYR A 1 257 ? -1.176 -5.759 -15.753 1.00 92.69 257 TYR A O 1
ATOM 2062 N N . GLN A 1 258 ? -3.260 -6.170 -15.011 1.00 91.44 258 GLN A N 1
ATOM 2063 C CA . GLN A 1 258 ? -3.473 -7.359 -15.845 1.00 91.44 258 GLN A CA 1
ATOM 2064 C C . GLN A 1 258 ? -3.381 -7.037 -17.340 1.00 91.44 258 GLN A C 1
ATOM 2066 O O . GLN A 1 258 ? -2.605 -7.670 -18.051 1.00 91.44 258 GLN A O 1
ATOM 2071 N N . GLN A 1 259 ? -4.074 -5.995 -17.799 1.00 91.12 259 GLN A N 1
ATOM 2072 C CA . GLN A 1 259 ? -4.018 -5.550 -19.197 1.00 91.12 259 GLN A CA 1
ATOM 2073 C C . GLN A 1 259 ? -2.592 -5.168 -19.614 1.00 91.12 259 GLN A C 1
ATOM 2075 O O . GLN A 1 259 ? -2.117 -5.550 -20.684 1.00 91.12 259 GLN A O 1
ATOM 2080 N N . THR A 1 260 ? -1.874 -4.458 -18.738 1.00 90.31 260 THR A N 1
ATOM 2081 C CA . THR A 1 260 ? -0.479 -4.075 -18.986 1.00 90.31 260 THR A CA 1
ATOM 2082 C C . THR A 1 260 ? 0.428 -5.308 -19.075 1.00 90.31 260 THR A C 1
ATOM 2084 O O . THR A 1 260 ? 1.354 -5.313 -19.881 1.00 90.31 260 THR A O 1
ATOM 2087 N N . LEU A 1 261 ? 0.175 -6.358 -18.282 1.00 90.75 261 LEU A N 1
ATOM 2088 C CA . LEU A 1 261 ? 0.921 -7.623 -18.334 1.00 90.75 261 LEU A CA 1
ATOM 2089 C C . LEU A 1 261 ? 0.657 -8.408 -19.624 1.00 90.75 261 LEU A C 1
ATOM 2091 O O . LEU A 1 261 ? 1.597 -8.978 -20.178 1.00 90.75 261 LEU A O 1
ATOM 2095 N N . GLU A 1 262 ? -0.587 -8.430 -20.106 1.00 89.81 262 GLU A N 1
ATOM 2096 C CA . GLU A 1 262 ? -0.987 -9.137 -21.332 1.00 89.81 262 GLU A CA 1
ATOM 2097 C C . GLU A 1 262 ? -0.327 -8.543 -22.585 1.00 89.81 262 GLU A C 1
ATOM 2099 O O . GLU A 1 262 ? 0.164 -9.283 -23.440 1.00 89.81 262 GLU A O 1
ATOM 2104 N N . ALA A 1 263 ? -0.245 -7.212 -22.662 1.00 87.31 263 ALA A N 1
ATOM 2105 C CA . ALA A 1 263 ? 0.393 -6.496 -23.770 1.00 87.31 263 ALA A CA 1
ATOM 2106 C C . ALA A 1 263 ? 1.910 -6.274 -23.576 1.00 87.31 263 ALA A C 1
ATOM 2108 O O . ALA A 1 263 ? 2.590 -5.782 -24.476 1.00 87.31 263 ALA A O 1
ATOM 2109 N N . PHE A 1 264 ? 2.477 -6.653 -22.424 1.00 85.38 264 PHE A N 1
ATOM 2110 C CA . PHE A 1 264 ? 3.810 -6.217 -21.981 1.00 85.38 264 PHE A CA 1
ATOM 2111 C C . PHE A 1 264 ? 4.954 -6.517 -22.961 1.00 85.38 264 PHE A C 1
ATOM 2113 O O . PHE A 1 264 ? 5.895 -5.735 -23.081 1.00 85.38 264 PHE A O 1
ATOM 2120 N N . TYR A 1 265 ? 4.892 -7.666 -23.637 1.00 80.88 265 TYR A N 1
ATOM 2121 C CA . TYR A 1 265 ? 5.882 -8.096 -24.631 1.00 80.88 265 TYR A CA 1
ATOM 2122 C C . TYR A 1 265 ? 5.417 -7.892 -26.081 1.00 80.88 265 TYR A C 1
ATOM 2124 O O . TYR A 1 265 ? 6.161 -8.234 -26.991 1.00 80.88 265 TYR A O 1
ATOM 2132 N N . GLN A 1 266 ? 4.204 -7.374 -26.295 1.00 74.88 266 GLN A N 1
ATOM 2133 C CA . GLN A 1 266 ? 3.637 -7.145 -27.628 1.00 74.88 266 GLN A CA 1
ATOM 2134 C C . GLN A 1 266 ? 3.976 -5.750 -28.177 1.00 74.88 266 GLN A C 1
ATOM 2136 O O . GLN A 1 266 ? 4.059 -5.595 -29.390 1.00 74.88 266 GLN A O 1
ATOM 2141 N N . ASP A 1 267 ? 4.224 -4.768 -27.303 1.00 57.56 267 ASP A N 1
ATOM 2142 C CA . ASP A 1 267 ? 4.624 -3.391 -27.653 1.00 57.56 267 ASP A CA 1
ATOM 2143 C C . ASP A 1 267 ? 6.117 -3.266 -28.074 1.00 57.56 267 ASP A C 1
ATOM 2145 O O . ASP A 1 267 ? 6.808 -2.338 -27.642 1.00 57.56 267 ASP A O 1
ATOM 2149 N N . GLU A 1 268 ? 6.649 -4.207 -28.868 1.00 48.81 268 GLU A N 1
ATOM 2150 C CA . GLU A 1 268 ? 8.002 -4.119 -29.470 1.00 48.81 268 GLU A CA 1
ATOM 2151 C C . GLU A 1 268 ? 8.023 -3.378 -30.814 1.00 48.81 268 GLU A C 1
ATOM 2153 O O . GLU A 1 268 ? 7.221 -3.722 -31.712 1.00 48.81 268 GLU A O 1
#

pLDDT: mean 89.98, std 8.53, range [48.81, 97.81]

Foldseek 3Di:
DALPCLVLLQLLLVLLLVLLVQLLLVLLLQVQLDDVSNLVSLLSNLSSLLSLLSSVLSVLSSDDQDQDDLPPPPDPDPDDADADDDPQQLSNLSVVLSVLSLQLLLLSNQLSVLNNSLVNLVVQCVVCVVPCVDPSNVVSVVSNVVSLVSNLVSLVSNLVSLVSNLVSQVVNFVSCQVVCVSTDPDFKDFLVSSVVVSVCCCVVVVVNSCSSVCVVSVRDDSVSSNVSSVPDGMDTNDNGSNDPSSSVSSVVVSVSSVVCSVCSVVPD

Radius of gyration: 20.49 Å; chains: 1; bounding box: 52×35×61 Å

Organism: NCBI:txid1936993

Sequence (268 aa):
MRIQDEQKVQQCALANTEASLTLATAGTLCMYAGSDKIGAGINLFVESVVAAQLVQAYNNLIGEPQQEDMYNVAMTEPIRLQLTPTEIDFEIVLQDLSRHLLYLHSALCNLQLSYARYQAARQTLDVLYQSPQSSIFQDAHTFATLQKQSIWRHLMLCAHLHTDILMSASRVNLLWHKFKQQLPNQNVFSSHEILEMLTTVWRENAKEIAEYKLPAFSIHNPSALLNLFSTQTQLQRPTLLLDGNWHKSMSQLEQIYQQTLEAFYQDE

Secondary structure (DSSP, 8-state):
---S-HHHHHHHHHHHHHHHHHHHHHHHHHHHH-GGGHHHHHHHHHHHHHHHHHHHHHHHHHSPPPP--TT-----PPP---PPP-S-HHHHHHHHHHHHHHHHHHHHHHHHHHHHHHHHHHHHHHHTTT-TTSHHHHHHHHHHHHHHHHHHHHHHHHHHHHHHHHHHHHHHHHHHHHHGGGS----EEEHHHHHHHHHHHHHHTHHHHHTT-GGGGT--SSHHHHHHHTT-SEEEPPS-SS-HHHHHHHHHHHHHHHHHHHHTTT--